Protein AF-A0A7Y2GN00-F1 (afdb_monomer)

Solvent-accessible surface area (backbone atoms only — not comparable to full-atom values): 14206 Å² total; per-residue (Å²): 140,84,87,81,81,81,64,70,74,69,60,59,62,63,60,61,68,65,72,65,77,82,72,83,81,91,72,97,68,98,68,84,84,73,94,80,73,82,74,76,77,74,76,80,72,76,82,35,42,46,76,46,76,40,74,30,50,48,93,49,93,81,66,28,49,48,10,22,20,34,25,28,41,43,62,68,57,71,69,37,89,87,62,83,86,55,32,90,86,54,30,31,73,48,76,29,55,18,47,45,50,72,46,69,38,92,66,28,46,32,41,40,35,34,13,26,33,68,99,58,14,18,27,36,40,37,25,41,51,72,47,47,44,43,64,48,79,45,83,46,78,37,77,47,26,96,69,32,38,33,66,42,42,68,46,71,48,98,64,83,58,41,39,31,41,34,29,31,45,50,74,47,79,43,63,46,40,86,89,35,92,92,47,78,89,73,48,39,80,52,35,52,52,25,36,38,28,40,38,35,31,30,56,76,73,36,43,79,73,47,76,49,77,44,77,63,82,74,55,74,68,44,21,58,74,66,50,66,66,78,67,69,78,82,85,79,84,72,90,129

Sequence (240 aa):
MKNTFLNFNTLAATILAIGLMTACSSDDTALTPDPDTESDPEPEQESRWLTVAAAKMGEEPGDGNGGTLIYAVNTVDAKDPTIVIEPFDHGFIAPSNRTARLQSSEDGNTIFNISYAGDTGGNYTKYNVEGGQNFTPTGSEVSIAPYVGSAPRWIKLFDGDQTGAAVYVSNEHEIDDNGTPDDATDDTYIRTDANIGVVTLDLVNSSIKEFQEHSIALSAEEEADGYYISRIDMPVLNAA

Radius of gyration: 29.39 Å; Cα contacts (8 Å, |Δi|>4): 479; chains: 1; bounding box: 72×43×108 Å

Foldseek 3Di:
DDDDDDDPVVVVVVVVVVVPPPPDDPDDDDDDDDPPDPDDDDPPPPWAKDKDKDQDDDPDPPPQQVAIFIFIDTPVLVPDPVRDADRVVFGAGDDARGYWDWDAAPRNQKIWTAHADDPRAQKIWMFGDDGTRDTHTDADIDHPCVFAHSHWAKDQAPPRRFKIKTKHKDKDWDWDPVPPPPDCPPIATQFIWIKMKMWMAGRPNGDTPDIDIDTDDDPSVCRNVHDDPRDDHDDHDDDD

Mean predicted aligned error: 12.18 Å

Structure (mmCIF, N/CA/C/O backbone):
data_AF-A0A7Y2GN00-F1
#
_entry.id   AF-A0A7Y2GN00-F1
#
loop_
_atom_site.group_PDB
_atom_site.id
_atom_site.type_symbol
_atom_site.label_atom_id
_atom_site.label_alt_id
_atom_site.label_comp_id
_atom_site.label_asym_id
_atom_site.label_entity_id
_atom_site.label_seq_id
_atom_site.pdbx_PDB_ins_code
_atom_site.Cartn_x
_atom_site.Cartn_y
_atom_site.Cartn_z
_atom_site.occupancy
_atom_site.B_iso_or_equiv
_atom_site.auth_seq_id
_atom_site.auth_comp_id
_atom_site.auth_asym_id
_atom_site.auth_atom_id
_atom_site.pdbx_PDB_model_num
ATOM 1 N N . MET A 1 1 ? 50.708 -8.489 69.039 1.00 40.81 1 MET A N 1
ATOM 2 C CA . MET A 1 1 ? 49.584 -8.067 68.176 1.00 40.81 1 MET A CA 1
ATOM 3 C C . MET A 1 1 ? 49.793 -8.718 66.817 1.00 40.81 1 MET A C 1
ATOM 5 O O . MET A 1 1 ? 50.817 -8.455 66.202 1.00 40.81 1 MET A O 1
ATOM 9 N N . LYS A 1 2 ? 48.933 -9.663 66.417 1.00 39.28 2 LYS A N 1
ATOM 10 C CA . LYS A 1 2 ? 48.988 -10.317 65.098 1.00 39.28 2 LYS A CA 1
ATOM 11 C C . LYS A 1 2 ? 47.820 -9.781 64.275 1.00 39.28 2 LYS A C 1
ATOM 13 O O . LYS A 1 2 ? 46.677 -9.965 64.676 1.00 39.28 2 LYS A O 1
ATOM 18 N N . ASN A 1 3 ? 48.129 -9.108 63.173 1.00 50.00 3 ASN A N 1
ATOM 19 C CA . ASN A 1 3 ? 47.139 -8.582 62.241 1.00 50.00 3 ASN A CA 1
ATOM 20 C C . ASN A 1 3 ? 46.721 -9.707 61.290 1.00 50.00 3 ASN A C 1
ATOM 22 O O . ASN A 1 3 ? 47.549 -10.223 60.540 1.00 50.00 3 ASN A O 1
ATOM 26 N N . THR A 1 4 ? 45.454 -10.103 61.337 1.00 52.12 4 THR A N 1
ATOM 27 C CA . THR A 1 4 ? 44.832 -11.000 60.360 1.00 52.12 4 THR A CA 1
ATOM 28 C C . THR A 1 4 ? 44.342 -10.177 59.173 1.00 52.12 4 THR A C 1
ATOM 30 O O . THR A 1 4 ? 43.451 -9.344 59.308 1.00 52.12 4 THR A O 1
ATOM 33 N N . PHE A 1 5 ? 44.937 -10.404 58.004 1.00 55.12 5 PHE A N 1
ATOM 34 C CA . PHE A 1 5 ? 44.445 -9.884 56.731 1.00 55.12 5 PHE A CA 1
ATOM 35 C C . PHE A 1 5 ? 43.228 -10.710 56.291 1.00 55.12 5 PHE A C 1
ATOM 37 O O . PHE A 1 5 ? 43.345 -11.921 56.102 1.00 55.12 5 PHE A O 1
ATOM 44 N N . LEU A 1 6 ? 42.063 -10.071 56.143 1.00 59.84 6 LEU A N 1
ATOM 45 C CA . LEU A 1 6 ? 40.904 -10.685 55.491 1.00 59.84 6 LEU A CA 1
ATOM 46 C C . LEU A 1 6 ? 41.153 -10.745 53.978 1.00 59.84 6 LEU A C 1
ATOM 48 O O . LEU A 1 6 ? 41.443 -9.732 53.344 1.00 59.84 6 LEU A O 1
ATOM 52 N N . ASN A 1 7 ? 41.035 -11.942 53.407 1.00 55.25 7 ASN A N 1
ATOM 53 C CA . ASN A 1 7 ? 41.194 -12.188 51.979 1.00 55.25 7 ASN A CA 1
ATOM 54 C C . ASN A 1 7 ? 39.897 -11.792 51.245 1.00 55.25 7 ASN A C 1
ATOM 56 O O . ASN A 1 7 ? 38.850 -12.414 51.436 1.00 55.25 7 ASN A O 1
ATOM 60 N N . PHE A 1 8 ? 39.946 -10.743 50.421 1.00 56.31 8 PHE A N 1
ATOM 61 C CA . PHE A 1 8 ? 38.776 -10.207 49.707 1.00 56.31 8 PHE A CA 1
ATOM 62 C C . PHE A 1 8 ? 38.145 -11.210 48.720 1.00 56.31 8 PHE A C 1
ATOM 64 O O . PHE A 1 8 ? 36.946 -11.137 48.456 1.00 56.31 8 PHE A O 1
ATOM 71 N N . ASN A 1 9 ? 38.901 -12.211 48.256 1.00 52.00 9 ASN A N 1
ATOM 72 C CA . ASN A 1 9 ? 38.396 -13.233 47.331 1.00 52.00 9 ASN A CA 1
ATOM 73 C C . ASN A 1 9 ? 37.374 -14.186 47.974 1.00 52.00 9 ASN A C 1
ATOM 75 O O . ASN A 1 9 ? 36.534 -14.748 47.278 1.00 52.00 9 ASN A O 1
ATOM 79 N N . THR A 1 10 ? 37.399 -14.341 49.301 1.00 53.50 10 THR A N 1
ATOM 80 C CA . THR A 1 10 ? 36.423 -15.169 50.032 1.00 53.50 10 THR A CA 1
ATOM 81 C C . THR A 1 10 ? 35.101 -14.456 50.320 1.00 53.50 10 THR A C 1
ATOM 83 O O . THR A 1 10 ? 34.123 -15.128 50.618 1.00 53.50 10 THR A O 1
ATOM 86 N N . LEU A 1 11 ? 35.037 -13.123 50.202 1.00 53.78 11 LEU A N 1
ATOM 87 C CA . LEU A 1 11 ? 33.796 -12.366 50.419 1.00 53.78 11 LEU A CA 1
ATOM 88 C C . LEU A 1 11 ? 32.943 -12.274 49.140 1.00 53.78 11 LEU A C 1
ATOM 90 O O . LEU A 1 11 ? 31.718 -12.264 49.214 1.00 53.78 11 LEU A O 1
ATOM 94 N N . ALA A 1 12 ? 33.583 -12.273 47.965 1.00 55.91 12 ALA A N 1
ATOM 95 C CA . ALA A 1 12 ? 32.897 -12.222 46.672 1.00 55.91 12 ALA A CA 1
ATOM 96 C C . ALA A 1 12 ? 32.155 -13.530 46.325 1.00 55.91 12 ALA A C 1
ATOM 98 O O . ALA A 1 12 ? 31.097 -13.495 45.699 1.00 55.91 12 ALA A O 1
ATOM 99 N N . ALA A 1 13 ? 32.666 -14.682 46.775 1.00 54.28 13 ALA A N 1
ATOM 100 C CA . ALA A 1 13 ? 32.064 -15.987 46.492 1.00 54.28 13 ALA A CA 1
ATOM 101 C C . ALA A 1 13 ? 30.723 -16.217 47.221 1.00 54.28 13 ALA A C 1
ATOM 103 O O . ALA A 1 13 ? 29.874 -16.955 46.729 1.00 54.28 13 ALA A O 1
ATOM 104 N N . THR A 1 14 ? 30.499 -15.562 48.364 1.00 52.53 14 THR A N 1
ATOM 105 C CA . THR A 1 14 ? 29.288 -15.760 49.179 1.00 52.53 14 THR A CA 1
ATOM 106 C C . THR A 1 14 ? 28.087 -14.960 48.664 1.00 52.53 14 THR A C 1
ATOM 108 O O . THR A 1 14 ? 26.949 -15.359 48.883 1.00 52.53 14 THR A O 1
ATOM 111 N N . ILE A 1 15 ? 28.320 -13.859 47.941 1.00 54.50 15 ILE A N 1
ATOM 112 C CA . ILE A 1 15 ? 27.250 -13.012 47.384 1.00 54.50 15 ILE A CA 1
ATOM 113 C C . ILE A 1 15 ? 26.699 -13.609 46.077 1.00 54.50 15 ILE A C 1
ATOM 115 O O . ILE A 1 15 ? 25.503 -13.516 45.813 1.00 54.50 15 ILE A O 1
ATOM 119 N N . LEU A 1 16 ? 27.533 -14.306 45.297 1.00 51.62 16 LEU A N 1
ATOM 120 C CA . LEU A 1 16 ? 27.116 -14.922 44.032 1.00 51.62 16 LEU A CA 1
ATOM 121 C C . LEU A 1 16 ? 26.216 -16.159 44.224 1.00 51.62 16 LEU A C 1
ATOM 123 O O . LEU A 1 16 ? 25.406 -16.471 43.358 1.00 51.62 16 LEU A O 1
ATOM 127 N N . ALA A 1 17 ? 26.311 -16.838 45.372 1.00 52.16 17 ALA A N 1
ATOM 128 C CA . ALA A 1 17 ? 25.516 -18.033 45.668 1.00 52.16 17 ALA A CA 1
ATOM 129 C C . ALA A 1 17 ? 24.060 -17.730 46.082 1.00 52.16 17 ALA A C 1
ATOM 131 O O . ALA A 1 17 ? 23.215 -18.617 46.014 1.00 52.16 17 ALA A O 1
ATOM 132 N N . ILE A 1 18 ? 23.748 -16.491 46.484 1.00 53.19 18 ILE A N 1
ATOM 133 C CA . ILE A 1 18 ? 22.386 -16.091 46.887 1.00 53.19 18 ILE A CA 1
ATOM 134 C C . ILE A 1 18 ? 21.570 -15.589 45.678 1.00 53.19 18 ILE A C 1
ATOM 136 O O . ILE A 1 18 ? 20.348 -15.681 45.681 1.00 53.19 18 ILE A O 1
ATOM 140 N N . GLY A 1 19 ? 22.228 -15.132 44.604 1.00 51.62 19 GLY A N 1
ATOM 141 C CA . GLY A 1 19 ? 21.561 -14.601 43.405 1.00 51.62 19 GLY A CA 1
ATOM 142 C C . GLY A 1 19 ? 21.055 -15.642 42.398 1.00 51.62 19 GLY A C 1
ATOM 143 O O . GLY A 1 19 ? 20.383 -15.270 41.444 1.00 51.62 19 GLY A O 1
ATOM 144 N N . LEU A 1 20 ? 21.366 -16.930 42.581 1.00 48.91 20 LEU A N 1
ATOM 145 C CA . LEU A 1 20 ? 21.041 -18.000 41.620 1.00 48.91 20 LEU A CA 1
ATOM 146 C C . LEU A 1 20 ? 19.844 -18.879 42.028 1.00 48.91 20 LEU A C 1
ATOM 148 O O . LEU A 1 20 ? 19.561 -19.857 41.348 1.00 48.91 20 LEU A O 1
ATOM 152 N N . MET A 1 21 ? 19.125 -18.542 43.105 1.00 48.66 21 MET A N 1
ATOM 153 C CA . MET A 1 21 ? 17.995 -19.345 43.613 1.00 48.66 21 MET A CA 1
ATOM 154 C C . MET A 1 21 ? 16.609 -18.742 43.306 1.00 48.66 21 MET A C 1
ATOM 156 O O . MET A 1 21 ? 15.611 -19.255 43.797 1.00 48.66 21 MET A O 1
ATOM 160 N N . THR A 1 22 ? 16.512 -17.683 42.492 1.00 50.62 22 THR A N 1
ATOM 161 C CA . THR A 1 22 ? 15.217 -17.132 42.026 1.00 50.62 22 THR A CA 1
ATOM 162 C C . THR A 1 22 ? 14.883 -17.479 40.572 1.00 50.62 22 THR A C 1
ATOM 164 O O . THR A 1 22 ? 13.883 -17.003 40.041 1.00 50.62 22 THR A O 1
ATOM 167 N N . ALA A 1 23 ? 15.672 -18.342 39.926 1.00 47.75 23 ALA A N 1
ATOM 168 C CA . ALA A 1 23 ? 15.370 -18.865 38.600 1.00 47.75 23 ALA A CA 1
ATOM 169 C C . ALA A 1 23 ? 14.941 -20.336 38.706 1.00 47.75 23 ALA A C 1
ATOM 171 O O . ALA A 1 23 ? 15.771 -21.221 38.896 1.00 47.75 23 ALA A O 1
ATOM 172 N N . CYS A 1 24 ? 13.636 -20.555 38.543 1.00 46.25 24 CYS A N 1
ATOM 173 C CA . CYS A 1 24 ? 12.954 -21.841 38.374 1.00 46.25 24 CYS A CA 1
ATOM 174 C C . CYS A 1 24 ? 12.798 -22.729 39.623 1.00 46.25 24 CYS A C 1
ATOM 176 O O . CYS A 1 24 ? 13.639 -23.572 39.920 1.00 46.25 24 CYS A O 1
ATOM 178 N N . SER A 1 25 ? 11.605 -22.691 40.224 1.00 35.16 25 SER A N 1
ATOM 179 C CA . SER A 1 25 ? 10.951 -23.933 40.650 1.00 35.16 25 SER A CA 1
ATOM 180 C C . SER A 1 25 ? 9.511 -23.952 40.143 1.00 35.16 25 SER A C 1
ATOM 182 O O . SER A 1 25 ? 8.627 -23.307 40.702 1.00 35.16 25 SER A O 1
ATOM 184 N N . SER A 1 26 ? 9.285 -24.689 39.060 1.00 47.09 26 SER A N 1
ATOM 185 C CA . SER A 1 26 ? 7.991 -25.315 38.818 1.00 47.09 26 SER A CA 1
ATOM 186 C C . SER A 1 26 ? 7.879 -26.454 39.825 1.00 47.09 26 SER A C 1
ATOM 188 O O . SER A 1 26 ? 8.652 -27.403 39.727 1.00 47.09 26 SER A O 1
ATOM 190 N N . ASP A 1 27 ? 6.979 -26.349 40.799 1.00 33.41 27 ASP A N 1
ATOM 191 C CA . ASP A 1 27 ? 6.570 -27.511 41.585 1.00 33.41 27 ASP A CA 1
ATOM 192 C C . ASP A 1 27 ? 5.095 -27.373 41.979 1.00 33.41 27 ASP A C 1
ATOM 194 O O . ASP A 1 27 ? 4.714 -26.566 42.829 1.00 33.41 27 ASP A O 1
ATOM 198 N N . ASP A 1 28 ? 4.262 -28.161 41.300 1.00 47.94 28 ASP A N 1
ATOM 199 C CA . ASP A 1 28 ? 2.876 -28.430 41.659 1.00 47.94 28 ASP A CA 1
ATOM 200 C C . ASP A 1 28 ? 2.849 -29.121 43.026 1.00 47.94 28 ASP A C 1
ATOM 202 O O . ASP A 1 28 ? 3.045 -30.331 43.132 1.00 47.94 28 ASP A O 1
ATOM 206 N N . THR A 1 29 ? 2.558 -28.379 44.093 1.00 32.72 29 THR A N 1
ATOM 207 C CA . THR A 1 29 ? 2.107 -28.981 45.352 1.00 32.72 29 THR A CA 1
ATOM 208 C C . THR A 1 29 ? 1.004 -28.144 45.980 1.00 32.72 29 THR A C 1
ATOM 210 O O . THR A 1 29 ? 1.190 -26.996 46.371 1.00 32.72 29 THR A O 1
ATOM 213 N N . ALA A 1 30 ? -0.179 -28.755 46.064 1.00 44.69 30 ALA A N 1
ATOM 214 C CA . ALA A 1 30 ? -1.349 -28.211 46.729 1.00 44.69 30 ALA A CA 1
ATOM 215 C C . ALA A 1 30 ? -1.035 -27.903 48.200 1.00 44.69 30 ALA A C 1
ATOM 217 O O . ALA A 1 30 ? -0.915 -28.811 49.025 1.00 44.69 30 ALA A O 1
ATOM 218 N N . LEU A 1 31 ? -0.943 -26.617 48.527 1.00 33.75 31 LEU A N 1
ATOM 219 C CA . LEU A 1 31 ? -0.949 -26.119 49.892 1.00 33.75 31 LEU A CA 1
ATOM 220 C C . LEU A 1 31 ? -2.091 -25.111 50.021 1.00 33.75 31 LEU A C 1
ATOM 222 O O . LEU A 1 31 ? -2.259 -24.201 49.216 1.00 33.75 31 LEU A O 1
ATOM 226 N N . THR A 1 32 ? -2.926 -25.378 51.016 1.00 38.44 32 THR A N 1
ATOM 227 C CA . THR A 1 32 ? -4.083 -24.600 51.468 1.00 38.44 32 THR A CA 1
ATOM 228 C C . THR A 1 32 ? -3.809 -23.091 51.509 1.00 38.44 32 THR A C 1
ATOM 230 O O . THR A 1 32 ? -2.747 -22.712 52.003 1.00 38.44 32 THR A O 1
ATOM 233 N N . PRO A 1 33 ? -4.751 -22.234 51.067 1.00 37.59 33 PRO A N 1
ATOM 234 C CA . PRO A 1 33 ? -4.525 -20.795 51.010 1.00 37.59 33 PRO A CA 1
ATOM 235 C C . PRO A 1 33 ? -4.534 -20.179 52.417 1.00 37.59 33 PRO A C 1
ATOM 237 O O . PRO A 1 33 ? -5.491 -20.352 53.174 1.00 37.59 33 PRO A O 1
ATOM 240 N N . ASP A 1 34 ? -3.457 -19.467 52.744 1.00 35.59 34 ASP A N 1
ATOM 241 C CA . ASP A 1 34 ? -3.376 -18.494 53.841 1.00 35.59 34 ASP A CA 1
ATOM 242 C C . ASP A 1 34 ? -4.115 -17.210 53.385 1.00 35.59 34 ASP A C 1
ATOM 244 O O . ASP A 1 34 ? -3.922 -16.810 52.231 1.00 35.59 34 ASP A O 1
ATOM 248 N N . PRO A 1 35 ? -4.998 -16.571 54.182 1.00 44.03 35 PRO A N 1
ATOM 249 C CA . PRO A 1 35 ? -5.964 -15.608 53.654 1.00 44.03 35 PRO A CA 1
ATOM 250 C C . PRO A 1 35 ? -5.418 -14.199 53.370 1.00 44.03 35 PRO A C 1
ATOM 252 O O . PRO A 1 35 ? -6.186 -13.372 52.894 1.00 44.03 35 PRO A O 1
ATOM 255 N N . ASP A 1 36 ? -4.133 -13.916 53.600 1.00 43.56 36 ASP A N 1
ATOM 256 C CA . ASP A 1 36 ? -3.622 -12.533 53.618 1.00 43.56 36 ASP A CA 1
ATOM 257 C C . ASP A 1 36 ? -2.500 -12.246 52.600 1.00 43.56 36 ASP A C 1
ATOM 259 O O . ASP A 1 36 ? -1.649 -11.384 52.826 1.00 43.56 36 ASP A O 1
ATOM 263 N N . THR A 1 37 ? -2.488 -12.925 51.448 1.00 38.22 37 THR A N 1
ATOM 264 C CA . THR A 1 37 ? -1.620 -12.505 50.330 1.00 38.22 37 THR A CA 1
ATOM 265 C C . THR A 1 37 ? -2.447 -11.692 49.340 1.00 38.22 37 THR A C 1
ATOM 267 O O . THR A 1 37 ? -3.057 -12.250 48.430 1.00 38.22 37 THR A O 1
ATOM 270 N N . GLU A 1 38 ? -2.500 -10.371 49.531 1.00 44.41 38 GLU A N 1
ATOM 271 C CA . GLU A 1 38 ? -2.930 -9.469 48.462 1.00 44.41 38 GLU A CA 1
ATOM 272 C C . GLU A 1 38 ? -1.959 -9.643 47.290 1.00 44.41 38 GLU A C 1
ATOM 274 O O . GLU A 1 38 ? -0.795 -9.246 47.347 1.00 44.41 38 GLU A O 1
ATOM 279 N N . SER A 1 39 ? -2.428 -10.322 46.246 1.00 41.88 39 SER A N 1
ATOM 280 C CA . SER A 1 39 ? -1.775 -10.340 44.948 1.00 41.88 39 SER A CA 1
ATOM 281 C C . SER A 1 39 ? -1.783 -8.916 44.405 1.00 41.88 39 SER A C 1
ATOM 283 O O . SER A 1 39 ? -2.853 -8.372 44.126 1.00 41.88 39 SER A O 1
ATOM 285 N N . ASP A 1 40 ? -0.595 -8.332 44.280 1.00 42.09 40 ASP A N 1
ATOM 286 C CA . ASP A 1 40 ? -0.343 -7.110 43.51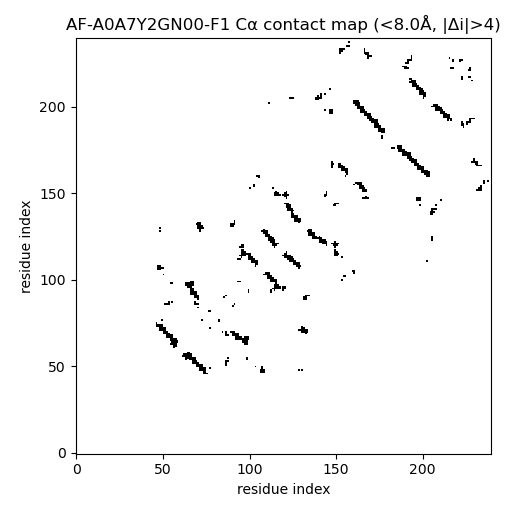6 1.00 42.09 40 ASP A CA 1
ATOM 287 C C . ASP A 1 40 ? -1.054 -7.245 42.153 1.00 42.09 40 ASP A C 1
ATOM 289 O O . ASP A 1 40 ? -0.853 -8.271 41.487 1.00 42.09 40 ASP A O 1
ATOM 293 N N . PRO A 1 41 ? -1.955 -6.323 41.756 1.00 45.16 41 PRO A N 1
ATOM 294 C CA . PRO A 1 41 ? -2.673 -6.462 40.502 1.00 45.16 41 PRO A CA 1
ATOM 295 C C . PRO A 1 41 ? -1.663 -6.491 39.355 1.00 45.16 41 PRO A C 1
ATOM 297 O O . PRO A 1 41 ? -0.838 -5.591 39.200 1.00 45.16 41 PRO A O 1
ATOM 300 N N . GLU A 1 42 ? -1.734 -7.559 38.562 1.00 47.66 42 GLU A N 1
ATOM 301 C CA . GLU A 1 42 ? -1.042 -7.666 37.284 1.00 47.66 42 GLU A CA 1
ATOM 302 C C . GLU A 1 42 ? -1.316 -6.373 36.495 1.00 47.66 42 GLU A C 1
ATOM 304 O O . GLU A 1 42 ? -2.475 -5.944 36.453 1.00 47.66 42 GLU A O 1
ATOM 309 N N . PRO A 1 43 ? -0.288 -5.692 35.950 1.00 43.47 43 PRO A N 1
ATOM 310 C CA . PRO A 1 43 ? -0.488 -4.408 35.294 1.00 43.47 43 PRO A CA 1
ATOM 311 C C . PRO A 1 43 ? -1.558 -4.576 34.219 1.00 43.47 43 PRO A C 1
ATOM 313 O O . PRO A 1 43 ? -1.414 -5.436 33.347 1.00 43.47 43 PRO A O 1
ATOM 316 N N . GLU A 1 44 ? -2.637 -3.789 34.309 1.00 51.09 44 GLU A N 1
ATOM 317 C CA . GLU A 1 44 ? -3.703 -3.772 33.311 1.00 51.09 44 GLU A CA 1
ATOM 318 C C . GLU A 1 44 ? -3.054 -3.560 31.944 1.00 51.09 44 GLU A C 1
ATOM 320 O O . GLU A 1 44 ? -2.554 -2.483 31.620 1.00 51.09 44 GLU A O 1
ATOM 325 N N . GLN A 1 45 ? -2.987 -4.630 31.159 1.00 54.44 45 GLN A N 1
ATOM 326 C CA . GLN A 1 45 ? -2.514 -4.557 29.793 1.00 54.44 45 GLN A CA 1
ATOM 327 C C . GLN A 1 45 ? -3.541 -3.695 29.059 1.00 54.44 45 GLN A C 1
ATOM 329 O O . GLN A 1 45 ? -4.681 -4.138 28.894 1.00 54.44 45 GLN A O 1
ATOM 334 N N . GLU A 1 46 ? -3.174 -2.455 28.703 1.00 59.03 46 GLU A N 1
ATOM 335 C CA . GLU A 1 46 ? -4.092 -1.539 28.020 1.00 59.03 46 GLU A CA 1
ATOM 336 C C . GLU A 1 46 ? -4.784 -2.278 26.871 1.00 59.03 46 GLU A C 1
ATOM 338 O O . GLU A 1 46 ? -4.148 -2.996 26.088 1.00 59.03 46 GLU A O 1
ATOM 343 N N . SER A 1 47 ? -6.114 -2.181 26.817 1.00 73.81 47 SER A N 1
ATOM 344 C CA . SER A 1 47 ? -6.892 -2.960 25.864 1.00 73.81 47 SER A CA 1
ATOM 345 C C . SER A 1 47 ? -6.556 -2.506 24.443 1.00 73.81 47 SER A C 1
ATOM 347 O O . SER A 1 47 ? -7.005 -1.448 24.009 1.00 73.81 47 SER A O 1
ATOM 349 N N . ARG A 1 48 ? -5.779 -3.304 23.706 1.00 89.56 48 ARG A N 1
ATOM 350 C CA . ARG A 1 48 ? -5.534 -3.056 22.280 1.00 89.56 48 ARG A CA 1
ATOM 351 C C . ARG A 1 48 ? -6.738 -3.461 21.442 1.00 89.56 48 ARG A C 1
ATOM 353 O O . ARG A 1 48 ? -7.418 -4.448 21.749 1.00 89.56 48 ARG A O 1
ATOM 360 N N . TRP A 1 49 ? -6.923 -2.779 20.320 1.00 96.12 49 TRP A N 1
ATOM 361 C CA . TRP A 1 49 ? -7.809 -3.264 19.271 1.00 96.12 49 TRP A CA 1
ATOM 362 C C . TRP A 1 49 ? -7.117 -4.321 18.405 1.00 96.12 49 TRP A C 1
ATOM 364 O O . TRP A 1 49 ? -5.927 -4.257 18.084 1.00 96.12 49 TRP A O 1
ATOM 374 N N . LEU A 1 50 ? -7.898 -5.318 18.009 1.00 96.31 50 LEU A N 1
ATOM 375 C CA . LEU A 1 50 ? -7.567 -6.306 16.997 1.00 96.31 50 LEU A CA 1
ATOM 376 C C . LEU A 1 50 ? -8.459 -6.020 15.794 1.00 96.31 50 LEU A C 1
ATOM 378 O O . LEU A 1 50 ? -9.676 -6.175 15.868 1.00 96.31 50 LEU A O 1
ATOM 382 N N . THR A 1 51 ? -7.859 -5.579 14.691 1.00 97.56 51 THR A N 1
ATOM 383 C CA . THR A 1 51 ? -8.607 -5.305 13.460 1.00 97.56 51 THR A CA 1
ATOM 384 C C . THR A 1 51 ? -8.606 -6.536 12.564 1.00 97.56 51 THR A C 1
ATOM 386 O O . THR A 1 51 ? -7.552 -7.033 12.167 1.00 97.56 51 THR A O 1
ATOM 389 N N . VAL A 1 52 ? -9.798 -7.011 12.219 1.00 97.19 52 VAL A N 1
ATOM 390 C CA . VAL A 1 52 ? -10.035 -8.095 11.268 1.00 97.19 52 VAL A CA 1
ATOM 391 C C . VAL A 1 52 ? -10.402 -7.487 9.923 1.00 97.19 52 VAL A C 1
ATOM 393 O O . VAL A 1 52 ? -11.342 -6.702 9.833 1.00 97.19 52 VAL A O 1
ATOM 396 N N . ALA A 1 53 ? -9.662 -7.858 8.878 1.00 96.31 53 ALA A N 1
ATOM 397 C CA . ALA A 1 53 ? -9.912 -7.425 7.509 1.00 96.31 53 ALA A CA 1
ATOM 398 C C . ALA A 1 53 ? -10.542 -8.558 6.688 1.00 96.31 53 ALA A C 1
ATOM 400 O O . ALA A 1 53 ? -10.004 -9.662 6.612 1.00 96.31 53 ALA A O 1
ATOM 401 N N . ALA A 1 54 ? -11.663 -8.265 6.040 1.00 94.44 54 ALA A N 1
ATOM 402 C CA . ALA A 1 54 ? -12.407 -9.165 5.178 1.00 94.44 54 ALA A CA 1
ATOM 403 C C . ALA A 1 54 ? -12.349 -8.665 3.729 1.00 94.44 54 ALA A C 1
ATOM 405 O O . ALA A 1 54 ? -12.873 -7.600 3.396 1.00 94.44 54 ALA A O 1
ATOM 406 N N . ALA A 1 55 ? -11.692 -9.430 2.856 1.00 92.75 55 ALA A N 1
ATOM 407 C CA . ALA A 1 55 ? -11.625 -9.132 1.430 1.00 92.75 55 ALA A CA 1
ATOM 408 C C . ALA A 1 55 ? -12.923 -9.581 0.749 1.00 92.75 55 ALA A C 1
ATOM 410 O O . ALA A 1 55 ? -13.253 -10.769 0.739 1.00 92.75 55 ALA A O 1
ATOM 411 N N . LYS A 1 56 ? -13.667 -8.631 0.185 1.00 91.31 56 LYS A N 1
ATOM 412 C CA . LYS A 1 56 ? -14.935 -8.900 -0.489 1.00 91.31 56 LYS A CA 1
ATOM 413 C C . LYS A 1 56 ? -14.685 -9.203 -1.966 1.00 91.31 56 LYS A C 1
ATOM 415 O O . LYS A 1 56 ? -13.955 -8.484 -2.648 1.00 91.31 56 LYS A O 1
ATOM 420 N N . MET A 1 57 ? -15.298 -10.276 -2.458 1.00 90.62 57 MET A N 1
ATOM 421 C CA . MET A 1 57 ? -15.332 -10.572 -3.892 1.00 90.62 57 MET A CA 1
ATOM 422 C C . MET A 1 57 ? -16.228 -9.572 -4.631 1.00 90.62 57 MET A C 1
ATOM 424 O O . MET A 1 57 ? -17.214 -9.080 -4.077 1.00 90.62 57 MET A O 1
ATOM 428 N N . GLY A 1 58 ? -15.858 -9.260 -5.863 1.00 88.62 58 GLY A N 1
ATOM 429 C CA . GLY A 1 58 ? -16.664 -8.538 -6.830 1.00 88.62 58 GLY A CA 1
ATOM 430 C C . GLY A 1 58 ? -17.598 -9.501 -7.553 1.00 88.62 58 GLY A C 1
ATOM 431 O O . GLY A 1 58 ? -18.469 -10.111 -6.933 1.00 88.62 58 GLY A O 1
ATOM 432 N N . GLU A 1 59 ? -17.423 -9.620 -8.865 1.00 91.25 59 GLU A N 1
ATOM 433 C CA . GLU A 1 59 ? -18.275 -10.461 -9.715 1.00 91.25 59 GLU A CA 1
ATOM 434 C C . GLU A 1 59 ? -17.828 -11.923 -9.682 1.00 91.25 59 GLU A C 1
ATOM 436 O O . GLU A 1 59 ? -18.661 -12.826 -9.591 1.00 91.25 59 GLU A O 1
ATOM 441 N N . GLU A 1 60 ? -16.514 -12.154 -9.685 1.00 92.12 60 GLU A N 1
ATOM 442 C CA . GLU A 1 60 ? -15.936 -13.492 -9.748 1.00 92.12 60 GLU A CA 1
ATOM 443 C C . GLU A 1 60 ? -15.369 -13.919 -8.385 1.00 92.12 60 GLU A C 1
ATOM 445 O O . GLU A 1 60 ? -14.725 -13.119 -7.690 1.00 92.12 60 GLU A O 1
ATOM 450 N N . PRO A 1 61 ? -15.550 -15.190 -7.978 1.00 89.62 61 PRO A N 1
ATOM 451 C CA . PRO A 1 61 ? -14.955 -15.703 -6.752 1.00 89.62 61 PRO A CA 1
ATOM 452 C C . PRO A 1 61 ? -13.437 -15.464 -6.699 1.00 89.62 61 PRO A C 1
ATOM 454 O O . PRO A 1 61 ? -12.685 -15.942 -7.545 1.00 89.62 61 PRO A O 1
ATOM 457 N N . GLY A 1 62 ? -12.982 -14.746 -5.668 1.00 84.75 62 GLY A N 1
ATOM 458 C CA . GLY A 1 62 ? -11.558 -14.493 -5.413 1.00 84.75 62 GLY A CA 1
ATOM 459 C C . GLY A 1 62 ? -10.937 -13.309 -6.166 1.00 84.75 62 GLY A C 1
ATOM 460 O O . GLY A 1 62 ? -9.736 -13.085 -6.024 1.00 84.75 62 GLY A O 1
ATOM 461 N N . ASP A 1 63 ? -11.707 -12.524 -6.924 1.00 86.56 63 ASP A N 1
ATOM 462 C CA . ASP A 1 63 ? -11.170 -11.389 -7.695 1.00 86.56 63 ASP A CA 1
ATOM 463 C C . ASP A 1 63 ? -10.645 -10.219 -6.823 1.00 86.56 63 ASP A C 1
ATOM 465 O O . ASP A 1 63 ? -9.812 -9.418 -7.267 1.00 86.56 63 ASP A O 1
ATOM 469 N N . GLY A 1 64 ? -11.111 -10.130 -5.572 1.00 81.69 64 GLY A N 1
ATOM 470 C CA . GLY A 1 64 ? -10.802 -9.056 -4.628 1.00 81.69 64 GLY A CA 1
ATOM 471 C C . GLY A 1 64 ? -11.283 -7.669 -5.070 1.00 81.69 64 GLY A C 1
ATOM 472 O O . GLY A 1 64 ? -10.796 -6.666 -4.551 1.00 81.69 64 GLY A O 1
ATOM 473 N N . ASN A 1 65 ? -12.196 -7.579 -6.040 1.00 88.75 65 ASN A N 1
ATOM 474 C CA . ASN A 1 65 ? -12.688 -6.313 -6.596 1.00 88.75 65 ASN A CA 1
ATOM 475 C C . ASN A 1 65 ? -13.868 -5.727 -5.805 1.00 88.75 65 ASN A C 1
ATOM 477 O O . ASN A 1 65 ? -14.309 -4.619 -6.087 1.00 88.75 65 ASN A O 1
ATOM 481 N N . GLY A 1 66 ? -14.377 -6.444 -4.800 1.00 88.62 66 GLY A N 1
ATOM 482 C CA . GLY A 1 66 ? -15.446 -5.970 -3.918 1.00 88.62 66 GLY A CA 1
ATOM 483 C C . GLY A 1 66 ? -14.969 -5.050 -2.788 1.00 88.62 66 GLY A C 1
ATOM 484 O O . GLY A 1 66 ? -15.791 -4.617 -1.980 1.00 88.62 66 GLY A O 1
ATOM 485 N N . GLY A 1 67 ? -13.663 -4.768 -2.716 1.00 91.00 67 GLY A N 1
ATOM 486 C CA . GLY A 1 67 ? -13.039 -3.950 -1.675 1.00 91.00 67 GLY A CA 1
ATOM 487 C C . GLY A 1 67 ? -12.667 -4.737 -0.415 1.00 91.00 67 GLY A C 1
ATOM 488 O O . GLY A 1 67 ? -12.642 -5.972 -0.404 1.00 91.00 67 GLY A O 1
ATOM 489 N N . THR A 1 68 ? -12.362 -4.011 0.660 1.00 95.12 68 THR A N 1
ATOM 490 C CA . THR A 1 68 ? -12.039 -4.590 1.971 1.00 95.12 68 THR A CA 1
ATOM 491 C C . THR A 1 68 ? -12.929 -3.985 3.041 1.00 95.12 68 THR A C 1
ATOM 493 O O . THR A 1 68 ? -13.058 -2.764 3.120 1.00 95.12 68 THR A O 1
ATOM 496 N N . LEU A 1 69 ? -13.498 -4.837 3.889 1.00 96.50 69 LEU A N 1
ATOM 497 C CA . LEU A 1 69 ? -14.196 -4.428 5.099 1.00 96.50 69 LEU A CA 1
ATOM 498 C C . LEU A 1 69 ? -13.305 -4.676 6.314 1.00 96.50 69 LEU A C 1
ATOM 500 O O . LEU A 1 69 ? -12.650 -5.712 6.388 1.00 96.50 69 LEU A O 1
ATOM 504 N N . ILE A 1 70 ? -13.270 -3.741 7.258 1.00 98.06 70 ILE A N 1
ATOM 505 C CA . ILE A 1 70 ? -12.519 -3.875 8.508 1.00 98.06 70 ILE A CA 1
ATOM 506 C C . ILE A 1 70 ? -13.437 -3.764 9.723 1.00 98.06 70 ILE A C 1
ATOM 508 O O . ILE A 1 70 ? -14.386 -2.982 9.731 1.00 98.06 70 ILE A O 1
ATOM 512 N N . TYR A 1 71 ? -13.144 -4.563 10.745 1.00 98.31 71 TYR A N 1
ATOM 513 C CA . TYR A 1 71 ? -13.870 -4.597 12.012 1.00 98.31 71 TYR A CA 1
ATOM 514 C C . TYR A 1 71 ? -12.888 -4.719 13.174 1.00 98.31 71 TYR A C 1
ATOM 516 O O . TYR A 1 71 ? -11.996 -5.564 13.132 1.00 98.31 71 TYR A O 1
ATOM 524 N N . ALA A 1 72 ? -13.049 -3.906 14.210 1.00 97.94 72 ALA A N 1
ATOM 525 C CA . ALA A 1 72 ? -12.199 -3.911 15.391 1.00 97.94 72 ALA A CA 1
ATOM 526 C C . ALA A 1 72 ? -12.881 -4.603 16.577 1.00 97.94 72 ALA A C 1
ATOM 528 O O . ALA A 1 72 ? -14.024 -4.311 16.921 1.00 97.94 72 ALA A O 1
ATOM 529 N N . VAL A 1 73 ? -12.156 -5.497 17.239 1.00 96.94 73 VAL A N 1
ATOM 530 C CA . VAL A 1 73 ? -12.588 -6.184 18.461 1.00 96.94 73 VAL A CA 1
ATOM 531 C C . VAL A 1 73 ? -11.529 -5.994 19.543 1.00 96.94 73 VAL A C 1
ATOM 533 O O . VAL A 1 73 ? -10.336 -5.962 19.242 1.00 96.94 73 VAL A O 1
ATOM 536 N N . ASN A 1 74 ? -11.937 -5.791 20.795 1.00 94.75 74 ASN A N 1
ATOM 537 C CA . ASN A 1 74 ? -10.981 -5.675 21.896 1.00 94.75 74 ASN A CA 1
ATOM 538 C C . ASN A 1 74 ? -10.495 -7.073 22.320 1.00 94.75 74 ASN A C 1
ATOM 540 O O . ASN A 1 74 ? -11.104 -8.095 22.002 1.00 94.75 74 ASN A O 1
ATOM 544 N N . THR A 1 75 ? -9.391 -7.130 23.061 1.00 92.44 75 THR A N 1
ATOM 545 C CA . THR A 1 75 ? -8.792 -8.399 23.503 1.00 92.44 75 THR A CA 1
ATOM 546 C C . THR A 1 75 ? -9.714 -9.261 24.377 1.00 92.44 75 THR A C 1
ATOM 548 O O . THR A 1 75 ? -9.560 -10.482 24.374 1.00 92.44 75 THR A O 1
ATOM 551 N N . VAL A 1 76 ? -10.637 -8.661 25.139 1.00 92.94 76 VAL A N 1
ATOM 552 C CA . VAL A 1 76 ? -11.569 -9.402 26.008 1.00 92.94 76 VAL A CA 1
ATOM 553 C C . VAL A 1 76 ? -12.584 -10.145 25.146 1.00 92.94 76 VAL A C 1
ATOM 555 O O . VAL A 1 76 ? -12.655 -11.370 25.207 1.00 92.94 76 VAL A O 1
ATOM 558 N N . ASP A 1 77 ? -13.273 -9.420 24.270 1.00 94.50 77 ASP A N 1
ATOM 559 C CA . ASP A 1 77 ? -14.285 -9.968 23.368 1.00 94.50 77 ASP A CA 1
ATOM 560 C C . ASP A 1 77 ? -13.675 -10.970 22.378 1.00 94.50 77 ASP A C 1
ATOM 562 O O . ASP A 1 77 ? -14.277 -11.994 22.078 1.00 94.50 77 ASP A O 1
ATOM 566 N N . ALA A 1 78 ? -12.442 -10.736 21.915 1.00 93.94 78 ALA A N 1
ATOM 567 C CA . ALA A 1 78 ? -11.751 -11.648 21.001 1.00 93.94 78 ALA A CA 1
ATOM 568 C C . ALA A 1 78 ? -11.404 -13.013 21.622 1.00 93.94 78 ALA A C 1
ATOM 570 O O . ALA A 1 78 ? -11.175 -13.980 20.894 1.00 93.94 78 ALA A O 1
ATOM 571 N N . LYS A 1 79 ? -11.313 -13.095 22.956 1.00 94.00 79 LYS A N 1
ATOM 572 C CA . LYS A 1 79 ? -11.058 -14.347 23.687 1.00 94.00 79 LYS A CA 1
ATOM 573 C C . LYS A 1 79 ? -12.346 -15.083 24.053 1.00 94.00 79 LYS A C 1
ATOM 575 O O . LYS A 1 79 ? -12.269 -16.251 24.434 1.00 94.00 79 LYS A O 1
ATOM 580 N N . ASP A 1 80 ? -13.499 -14.427 23.962 1.00 95.88 80 ASP A N 1
ATOM 581 C CA . ASP A 1 80 ? -14.787 -15.016 24.302 1.00 95.88 80 ASP A CA 1
ATOM 582 C C . ASP A 1 80 ? -15.353 -15.797 23.098 1.00 95.88 80 ASP A C 1
ATOM 584 O O . ASP A 1 80 ? -15.741 -15.195 22.096 1.00 95.88 80 ASP A O 1
ATOM 588 N N . PRO A 1 81 ? -15.453 -17.139 23.169 1.00 96.44 81 PRO A N 1
ATOM 589 C CA . PRO A 1 81 ? -15.961 -17.951 22.064 1.00 96.44 81 PRO A CA 1
ATOM 590 C C . PRO A 1 81 ? -17.463 -17.759 21.797 1.00 96.44 81 PRO A C 1
ATOM 592 O O . PRO A 1 81 ? -17.981 -18.308 20.824 1.00 96.44 81 PRO A O 1
ATOM 595 N N . THR A 1 82 ? -18.184 -17.049 22.668 1.00 97.56 82 THR A N 1
ATOM 596 C CA . THR A 1 82 ? -19.600 -16.714 22.478 1.00 97.56 82 THR A CA 1
ATOM 597 C C . THR A 1 82 ? -19.799 -15.437 21.663 1.00 97.56 82 THR A C 1
ATOM 599 O O . THR A 1 82 ? -20.897 -15.216 21.147 1.00 97.56 82 THR A O 1
ATOM 602 N N . ILE A 1 83 ? -18.748 -14.629 21.493 1.00 96.12 83 ILE A N 1
ATOM 603 C CA . ILE A 1 83 ? -18.765 -13.443 20.643 1.00 96.12 83 ILE A CA 1
ATOM 604 C C . ILE A 1 83 ? -18.502 -13.856 19.194 1.00 96.12 83 ILE A C 1
ATOM 606 O O . ILE A 1 83 ? -17.506 -14.499 18.866 1.00 96.12 83 ILE A O 1
ATOM 610 N N . VAL A 1 84 ? -19.406 -13.447 18.307 1.00 95.00 84 VAL A N 1
ATOM 611 C CA . VAL A 1 84 ? -19.291 -13.634 16.859 1.00 95.00 84 VAL A CA 1
ATOM 612 C C . VAL A 1 84 ? -19.168 -12.260 16.212 1.00 95.00 84 VAL A C 1
ATOM 614 O O . VAL A 1 84 ? -19.945 -11.357 16.517 1.00 95.00 84 VAL A O 1
ATOM 617 N N . ILE A 1 85 ? -18.187 -12.103 15.324 1.00 95.62 85 ILE A N 1
ATOM 618 C CA . ILE A 1 85 ? -18.002 -10.895 14.516 1.00 95.62 85 ILE A CA 1
ATOM 619 C C . ILE A 1 85 ? -18.329 -11.198 13.055 1.00 95.62 85 ILE A C 1
ATOM 621 O O . ILE A 1 85 ? -17.977 -12.259 12.538 1.00 95.62 85 ILE A O 1
ATOM 625 N N . GLU A 1 86 ? -18.957 -10.243 12.374 1.00 96.12 86 GLU A N 1
ATOM 626 C CA . GLU A 1 86 ? -19.395 -10.392 10.981 1.00 96.12 86 GLU A CA 1
ATOM 627 C C . GLU A 1 86 ? -18.913 -9.193 10.143 1.00 96.12 86 GLU A C 1
ATOM 629 O O . GLU A 1 86 ? -19.702 -8.319 9.782 1.00 96.12 86 GLU A O 1
ATOM 634 N N . PRO A 1 87 ? -17.607 -9.100 9.814 1.00 96.00 87 PRO A N 1
ATOM 635 C CA . PRO A 1 87 ? -17.064 -7.933 9.113 1.00 96.00 87 PRO A CA 1
ATOM 636 C C . PRO A 1 87 ? -17.678 -7.693 7.727 1.00 96.00 87 PRO A C 1
ATOM 638 O O . PRO A 1 87 ? -17.630 -6.574 7.233 1.00 96.00 87 PRO A O 1
ATOM 641 N N . PHE A 1 88 ? -18.246 -8.717 7.083 1.00 95.12 88 PHE A N 1
ATOM 642 C CA . PHE A 1 88 ? -18.912 -8.565 5.785 1.00 95.12 88 PHE A CA 1
ATOM 643 C C . PHE A 1 88 ? -20.240 -7.803 5.868 1.00 95.12 88 PHE A C 1
ATOM 645 O O . PHE A 1 88 ? -20.586 -7.107 4.913 1.00 95.12 88 PHE A O 1
ATOM 652 N N . ASP A 1 89 ? -20.938 -7.903 6.999 1.00 95.38 89 ASP A N 1
ATOM 653 C CA . ASP A 1 89 ? -22.245 -7.276 7.218 1.00 95.38 89 ASP A CA 1
ATOM 654 C C . ASP A 1 89 ? -22.136 -6.001 8.063 1.00 95.38 89 ASP A C 1
ATOM 656 O O . ASP A 1 89 ? -22.950 -5.081 7.940 1.00 95.38 89 ASP A O 1
ATOM 660 N N . HIS A 1 90 ? -21.107 -5.929 8.908 1.00 95.88 90 HIS A N 1
ATOM 661 C CA . HIS A 1 90 ? -20.928 -4.889 9.916 1.00 95.88 90 HIS A CA 1
ATOM 662 C C . HIS A 1 90 ? -19.529 -4.275 9.895 1.00 95.88 90 HIS A C 1
ATOM 664 O O . HIS A 1 90 ? -19.079 -3.781 10.914 1.00 95.88 90 HIS A O 1
ATOM 670 N N . GLY A 1 91 ? -18.791 -4.339 8.788 1.00 96.94 91 GLY A N 1
ATOM 671 C CA . GLY A 1 91 ? -17.462 -3.732 8.685 1.00 96.94 91 GLY A CA 1
ATOM 672 C C . GLY A 1 91 ? -17.476 -2.329 8.079 1.00 96.94 91 GLY A C 1
ATOM 673 O O . GLY A 1 91 ? -18.337 -1.973 7.274 1.00 96.94 91 GLY A O 1
ATOM 674 N N . PHE A 1 92 ? -16.460 -1.539 8.414 1.00 97.81 92 PHE A N 1
ATOM 675 C CA . PHE A 1 92 ? -16.139 -0.305 7.704 1.00 97.81 92 PHE A CA 1
ATOM 676 C C . PHE A 1 92 ? -15.505 -0.629 6.353 1.00 97.81 92 PHE A C 1
ATOM 678 O O . PHE A 1 92 ? -14.566 -1.421 6.285 1.00 97.81 92 PHE A O 1
ATOM 685 N N . ILE A 1 93 ? -15.977 -0.003 5.275 1.00 95.19 93 ILE A N 1
ATOM 686 C CA . ILE A 1 93 ? -15.396 -0.188 3.942 1.00 95.19 93 ILE A CA 1
ATOM 687 C C . ILE A 1 93 ? -14.144 0.685 3.832 1.00 95.19 93 ILE A C 1
ATOM 689 O O . ILE A 1 93 ? -14.237 1.906 3.705 1.00 95.19 93 ILE A O 1
ATOM 693 N N . ALA A 1 94 ? -12.972 0.053 3.858 1.00 94.88 94 ALA A N 1
ATOM 694 C CA . ALA A 1 94 ? -11.706 0.742 3.651 1.00 94.88 94 ALA A CA 1
ATOM 695 C C . ALA A 1 94 ? -11.637 1.289 2.211 1.00 94.88 94 ALA A C 1
ATOM 697 O O . ALA A 1 94 ? -11.863 0.520 1.269 1.00 94.88 94 ALA A O 1
ATOM 698 N N . PRO A 1 95 ? -11.311 2.580 2.000 1.00 92.19 95 PRO A N 1
ATOM 699 C CA . PRO A 1 95 ? -11.261 3.155 0.659 1.00 92.19 95 PRO A CA 1
ATOM 700 C C . PRO A 1 95 ? -10.229 2.465 -0.227 1.00 92.19 95 PRO A C 1
ATOM 702 O O . PRO A 1 95 ? -9.025 2.530 0.028 1.00 92.19 95 PRO A O 1
ATOM 705 N N . SER A 1 96 ? -10.719 1.775 -1.256 1.00 91.19 96 SER A N 1
ATOM 706 C CA . SER A 1 96 ? -9.923 1.111 -2.284 1.00 91.19 96 SER A CA 1
ATOM 707 C C . SER A 1 96 ? -10.853 0.519 -3.350 1.00 91.19 96 SER A C 1
ATOM 709 O O . SER A 1 96 ? -11.918 -0.002 -3.023 1.00 91.19 96 SER A O 1
ATOM 711 N N . ASN A 1 97 ? -10.451 0.557 -4.622 1.00 85.88 97 ASN A N 1
ATOM 712 C CA . ASN A 1 97 ? -11.205 -0.065 -5.719 1.00 85.88 97 ASN A CA 1
ATOM 713 C C . ASN A 1 97 ? -11.052 -1.596 -5.758 1.00 85.88 97 ASN A C 1
ATOM 715 O O . ASN A 1 97 ? -11.860 -2.292 -6.365 1.00 85.88 97 ASN A O 1
ATOM 719 N N . ARG A 1 98 ? -10.001 -2.121 -5.128 1.00 88.50 98 ARG A N 1
ATOM 720 C CA . ARG A 1 98 ? -9.751 -3.554 -4.914 1.00 88.50 98 ARG A CA 1
ATOM 721 C C . ARG A 1 98 ? -9.461 -3.812 -3.439 1.00 88.50 98 ARG A C 1
ATOM 723 O O . ARG A 1 98 ? -9.583 -2.903 -2.624 1.00 88.50 98 ARG A O 1
ATOM 730 N N . THR A 1 99 ? -9.037 -5.016 -3.073 1.00 88.62 99 THR A N 1
ATOM 731 C CA . THR A 1 99 ? -8.557 -5.311 -1.718 1.00 88.62 99 THR A CA 1
ATOM 732 C C . THR A 1 99 ? -7.529 -4.264 -1.268 1.00 88.62 99 THR A C 1
ATOM 734 O O . THR A 1 99 ? -6.463 -4.120 -1.869 1.00 88.62 99 THR A O 1
ATOM 737 N N . ALA A 1 100 ? -7.890 -3.511 -0.230 1.00 90.88 100 ALA A N 1
ATOM 738 C CA . ALA A 1 100 ? -7.092 -2.449 0.364 1.00 90.88 100 ALA A CA 1
ATOM 739 C C . ALA A 1 100 ? -5.788 -2.995 0.961 1.00 90.88 100 ALA A C 1
ATOM 741 O O . ALA A 1 100 ? -5.745 -4.131 1.448 1.00 90.88 100 ALA A O 1
ATOM 742 N N . ARG A 1 101 ? -4.728 -2.181 0.962 1.00 91.50 101 ARG A N 1
ATOM 743 C CA . ARG A 1 101 ? -3.448 -2.536 1.585 1.00 91.50 101 ARG A CA 1
ATOM 744 C C . ARG 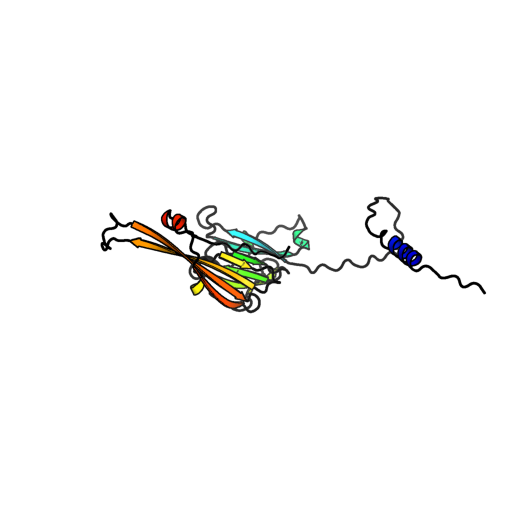A 1 101 ? -3.351 -1.861 2.944 1.00 91.50 101 ARG A C 1
ATOM 746 O O . ARG A 1 101 ? -3.046 -0.673 3.019 1.00 91.50 101 ARG A O 1
ATOM 753 N N . LEU A 1 102 ? -3.619 -2.635 3.988 1.00 95.12 102 LEU A N 1
ATOM 754 C CA . LEU A 1 102 ? -3.801 -2.152 5.353 1.00 95.12 102 LEU A CA 1
ATOM 755 C C . LEU A 1 102 ? -2.614 -2.531 6.242 1.00 95.12 102 LEU A C 1
ATOM 757 O O . LEU A 1 102 ? -2.081 -3.634 6.133 1.00 95.12 102 LEU A O 1
ATOM 761 N N . GLN A 1 103 ? -2.236 -1.634 7.148 1.00 95.50 103 GLN A N 1
ATOM 762 C CA . GLN A 1 103 ? -1.260 -1.867 8.214 1.00 95.50 103 GLN A CA 1
ATOM 763 C C . GLN A 1 103 ? -1.823 -1.290 9.518 1.00 95.50 103 GLN A C 1
ATOM 765 O O . GLN A 1 103 ? -2.375 -0.194 9.517 1.00 95.50 103 GLN A O 1
ATOM 770 N N . SER A 1 104 ? -1.690 -2.011 10.629 1.00 95.94 104 SER A N 1
ATOM 771 C CA . SER A 1 104 ? -2.105 -1.529 11.956 1.00 95.94 104 SER A CA 1
ATOM 772 C C . SER A 1 104 ? -0.938 -0.867 12.680 1.00 95.94 104 SER A C 1
ATOM 774 O O . SER A 1 104 ? 0.205 -1.300 12.510 1.00 95.94 104 SER A O 1
ATOM 776 N N . SER A 1 105 ? -1.212 0.124 13.528 1.00 96.25 105 SER A N 1
ATOM 777 C CA . SER A 1 105 ? -0.261 0.596 14.540 1.00 96.25 105 SER A CA 1
ATOM 778 C C . SER A 1 105 ? 0.065 -0.496 15.560 1.00 96.25 105 SER A C 1
ATOM 780 O O . SER A 1 105 ? -0.660 -1.492 15.674 1.00 96.25 105 SER A O 1
ATOM 782 N N . GLU A 1 106 ? 1.176 -0.333 16.275 1.00 93.69 106 GLU A N 1
ATOM 783 C CA . GLU A 1 106 ? 1.645 -1.260 17.313 1.00 93.69 106 GLU A CA 1
ATOM 784 C C . GLU A 1 106 ? 0.648 -1.378 18.471 1.00 93.69 106 GLU A C 1
ATOM 786 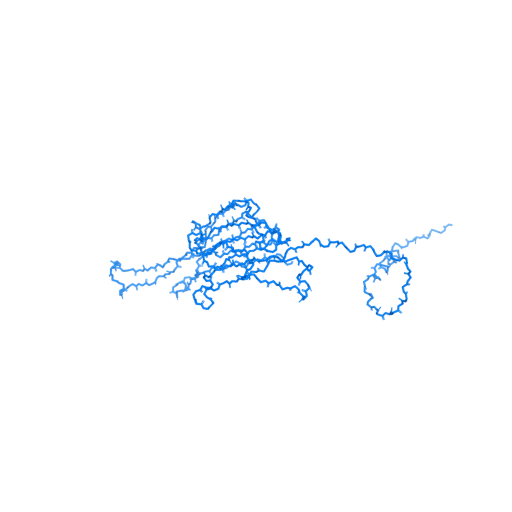O O . GLU A 1 106 ? 0.393 -2.482 18.961 1.00 93.69 106 GLU A O 1
ATOM 791 N N . ASP A 1 107 ? 0.028 -0.259 18.844 1.00 93.56 107 ASP A N 1
ATOM 792 C CA . ASP A 1 107 ? -1.012 -0.182 19.874 1.00 93.56 107 ASP A CA 1
ATOM 793 C C . ASP A 1 107 ? -2.406 -0.622 19.379 1.00 93.56 107 ASP A C 1
ATOM 795 O O . ASP A 1 107 ? -3.332 -0.780 20.172 1.00 93.56 107 ASP A O 1
ATOM 799 N N . GLY A 1 108 ? -2.567 -0.855 18.072 1.00 95.69 108 GLY A N 1
ATOM 800 C CA . GLY A 1 108 ? -3.833 -1.236 17.443 1.00 95.69 108 GLY A CA 1
ATOM 801 C C . GLY A 1 108 ? -4.841 -0.096 17.265 1.00 95.69 108 GLY A C 1
ATOM 802 O O . GLY A 1 108 ? -5.907 -0.327 16.699 1.00 95.69 108 GLY A O 1
ATOM 803 N N . ASN A 1 109 ? -4.531 1.126 17.705 1.00 96.38 109 ASN A N 1
ATOM 804 C CA . ASN A 1 109 ? -5.466 2.254 17.711 1.00 96.38 109 ASN A CA 1
ATOM 805 C C . ASN A 1 109 ? -5.510 3.036 16.394 1.00 96.38 109 ASN A C 1
ATOM 807 O O . ASN A 1 109 ? -6.339 3.931 16.243 1.00 96.38 109 ASN A O 1
ATOM 811 N N . THR A 1 110 ? -4.636 2.724 15.436 1.00 97.62 110 THR A N 1
ATOM 812 C CA . THR A 1 110 ? -4.598 3.360 14.118 1.00 97.62 110 THR A CA 1
ATOM 813 C C . THR A 1 110 ? -4.525 2.316 13.009 1.00 97.62 110 THR A C 1
ATOM 815 O O . THR A 1 110 ? -3.726 1.381 13.062 1.00 97.62 110 THR A O 1
ATOM 818 N N . ILE A 1 111 ? -5.322 2.506 11.957 1.00 97.81 111 ILE A N 1
ATOM 819 C CA . ILE A 1 111 ? -5.177 1.790 10.687 1.00 97.81 111 ILE A CA 1
ATOM 820 C C . ILE A 1 111 ? -4.623 2.739 9.637 1.00 97.81 111 ILE A C 1
ATOM 822 O O . ILE A 1 111 ? -5.182 3.804 9.383 1.00 97.81 111 ILE A O 1
ATOM 826 N N . PHE A 1 112 ? -3.548 2.309 8.994 1.00 97.50 112 PHE A N 1
ATOM 827 C CA . PHE A 1 112 ? -2.946 2.936 7.832 1.00 97.50 112 PHE A CA 1
ATOM 828 C C . PHE A 1 112 ? -3.394 2.194 6.573 1.00 97.50 112 PHE A C 1
ATOM 830 O O . PHE A 1 112 ? -3.378 0.961 6.530 1.00 97.50 112 PHE A O 1
ATOM 837 N N . ASN A 1 113 ? -3.769 2.931 5.536 1.00 96.56 113 ASN A N 1
ATOM 838 C CA . ASN A 1 113 ? -4.278 2.378 4.291 1.00 96.56 113 ASN A CA 1
ATOM 839 C C . ASN A 1 113 ? -3.605 3.044 3.092 1.00 96.56 113 ASN A C 1
ATOM 841 O O . ASN A 1 113 ? -3.493 4.267 3.049 1.00 96.56 113 ASN A O 1
ATOM 845 N N . ILE A 1 114 ? -3.238 2.240 2.095 1.00 95.31 114 ILE A N 1
ATOM 846 C CA . ILE A 1 114 ? -3.056 2.719 0.724 1.00 95.31 114 ILE A CA 1
ATOM 847 C C . ILE A 1 114 ? -4.079 2.013 -0.163 1.00 95.31 114 ILE A C 1
ATOM 849 O O . ILE A 1 114 ? -4.081 0.782 -0.289 1.00 95.31 114 ILE A O 1
ATOM 853 N N . SER A 1 115 ? -4.939 2.813 -0.787 1.00 93.12 115 SER A N 1
ATOM 854 C CA . SER A 1 115 ? -5.915 2.369 -1.782 1.00 93.12 115 SER A CA 1
ATOM 855 C C . SER A 1 115 ? -5.221 1.715 -2.980 1.00 93.12 115 SER A C 1
ATOM 857 O O . SER A 1 115 ? -4.154 2.142 -3.435 1.00 93.12 115 SER A O 1
ATOM 859 N N . TYR A 1 116 ? -5.834 0.660 -3.511 1.00 89.12 116 TYR A N 1
ATOM 860 C CA . TYR A 1 116 ? -5.264 -0.129 -4.594 1.00 89.12 116 TYR A CA 1
ATOM 861 C C . TYR A 1 116 ? -6.079 0.001 -5.883 1.00 89.12 116 TYR A C 1
ATOM 863 O O . TYR A 1 116 ? -7.231 -0.438 -5.939 1.00 89.12 116 TYR A O 1
ATOM 871 N N . ALA A 1 117 ? -5.428 0.532 -6.926 1.00 86.88 117 ALA A N 1
ATOM 872 C CA . ALA A 1 117 ? -5.987 0.789 -8.255 1.00 86.88 117 ALA A CA 1
ATOM 873 C C . ALA A 1 117 ? -7.174 1.780 -8.271 1.00 86.88 117 ALA A C 1
ATOM 875 O O . ALA A 1 117 ? -7.606 2.284 -7.238 1.00 86.88 117 ALA A O 1
ATOM 876 N N . GLY A 1 118 ? -7.689 2.064 -9.472 1.00 86.00 118 GLY A N 1
ATOM 877 C CA . GLY A 1 118 ? -8.790 3.007 -9.697 1.00 86.00 118 GLY A CA 1
ATOM 878 C C . GLY A 1 118 ? -8.423 4.471 -9.441 1.00 86.00 118 GLY A C 1
ATOM 879 O O . GLY A 1 118 ? -7.254 4.804 -9.253 1.00 86.00 118 GLY A O 1
ATOM 880 N N . ASP A 1 119 ? -9.438 5.335 -9.430 1.00 86.75 119 ASP A N 1
ATOM 881 C CA . ASP A 1 119 ? -9.282 6.800 -9.362 1.00 86.75 119 ASP A CA 1
ATOM 882 C C . ASP A 1 119 ? -8.629 7.288 -8.067 1.00 86.75 119 ASP A C 1
ATOM 884 O O . ASP A 1 119 ? -8.047 8.368 -8.024 1.00 86.75 119 ASP A O 1
ATOM 888 N N . THR A 1 120 ? -8.728 6.486 -7.007 1.00 88.81 120 THR A N 1
ATOM 889 C CA . THR A 1 120 ? -8.114 6.792 -5.713 1.00 88.81 120 THR A CA 1
ATOM 890 C C . THR A 1 120 ? -6.822 6.029 -5.484 1.00 88.81 120 THR A C 1
ATOM 892 O O . THR A 1 120 ? -6.216 6.228 -4.442 1.00 88.81 120 THR A O 1
ATOM 895 N N . GLY A 1 121 ? -6.403 5.139 -6.389 1.00 93.19 121 GLY A N 1
ATOM 896 C CA . GLY A 1 121 ? -5.284 4.226 -6.162 1.00 93.19 121 GLY A CA 1
ATOM 897 C C . GLY A 1 121 ? -3.977 4.960 -5.867 1.00 93.19 121 GLY A C 1
ATOM 898 O O . GLY A 1 121 ? -3.632 5.922 -6.547 1.00 93.19 121 GLY A O 1
ATOM 899 N N . GLY A 1 122 ? -3.235 4.485 -4.867 1.00 94.44 122 GLY A N 1
ATOM 900 C CA . GLY A 1 122 ? -2.033 5.161 -4.384 1.00 94.44 122 GLY A CA 1
ATOM 901 C C . GLY A 1 122 ? -2.324 6.343 -3.453 1.00 94.44 122 GLY A C 1
ATOM 902 O O . GLY A 1 122 ? -1.434 7.159 -3.239 1.00 94.44 122 GLY A O 1
ATOM 903 N N . ASN A 1 123 ? -3.526 6.453 -2.882 1.00 96.06 123 ASN A N 1
ATOM 904 C CA . ASN A 1 123 ? -3.815 7.431 -1.834 1.00 96.06 123 ASN A CA 1
ATOM 905 C C . ASN A 1 123 ? -3.592 6.799 -0.459 1.00 96.06 123 ASN A C 1
ATOM 907 O O . ASN A 1 123 ? -4.227 5.810 -0.088 1.00 96.06 123 ASN A O 1
ATOM 911 N N . TYR A 1 124 ? -2.680 7.397 0.298 1.00 97.00 124 TYR A N 1
ATOM 912 C CA . TYR A 1 124 ? -2.454 7.109 1.701 1.00 97.00 124 TYR A CA 1
ATOM 913 C C . TYR A 1 124 ? -3.507 7.809 2.564 1.00 97.00 124 TYR A C 1
ATOM 915 O O . TYR A 1 124 ? -3.733 9.015 2.443 1.00 97.00 124 TYR A O 1
ATOM 923 N N . THR A 1 125 ? -4.118 7.041 3.460 1.00 9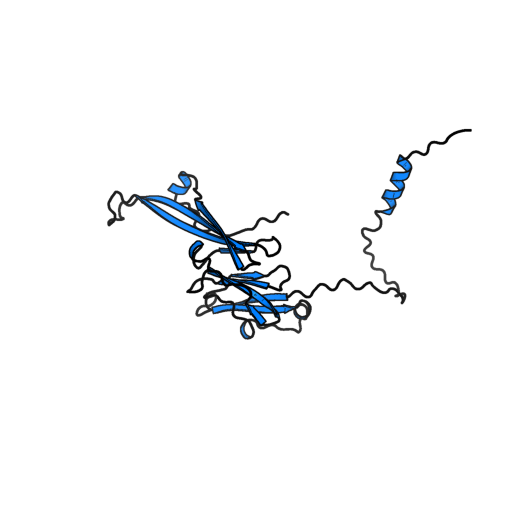6.56 125 THR A N 1
ATOM 924 C CA . THR A 1 125 ? -5.111 7.485 4.445 1.00 96.56 125 THR A CA 1
ATOM 925 C C . THR A 1 125 ? -4.848 6.802 5.785 1.00 96.56 125 THR A C 1
ATOM 927 O O . THR A 1 125 ? -4.266 5.715 5.835 1.00 96.56 125 THR A O 1
ATOM 930 N N . LYS A 1 126 ? -5.279 7.423 6.887 1.00 96.56 126 LYS A N 1
ATOM 931 C CA . LYS A 1 126 ? -5.203 6.822 8.223 1.00 96.56 126 LYS A CA 1
ATOM 932 C C . LYS A 1 126 ? -6.489 7.045 9.020 1.00 96.56 126 LYS A C 1
ATOM 934 O O . LYS A 1 126 ? -7.191 8.036 8.813 1.00 96.56 126 LYS A O 1
ATOM 939 N N . TYR A 1 127 ? -6.776 6.127 9.937 1.00 98.12 127 TYR A N 1
ATOM 940 C CA . TYR A 1 127 ? -8.011 6.094 10.720 1.00 98.12 127 TYR A CA 1
ATOM 941 C C . TYR A 1 127 ? -7.719 5.777 12.181 1.00 98.12 127 TYR A C 1
ATOM 943 O O . TYR A 1 127 ? -6.963 4.846 12.448 1.00 98.12 127 TYR A O 1
ATOM 951 N N . ASN A 1 128 ? -8.364 6.487 13.106 1.00 98.19 128 ASN A N 1
ATOM 952 C CA . ASN A 1 128 ? -8.462 6.057 14.499 1.00 98.19 128 ASN A CA 1
ATOM 953 C C . ASN A 1 128 ? -9.392 4.842 14.591 1.00 98.19 128 ASN A C 1
ATOM 955 O O . ASN A 1 128 ? -10.436 4.819 13.936 1.00 98.19 128 ASN A O 1
ATOM 959 N N . VAL A 1 129 ? -9.028 3.865 15.417 1.00 98.19 129 VAL A N 1
ATOM 960 C CA . VAL A 1 129 ? -9.813 2.656 15.681 1.00 98.19 129 VAL A CA 1
ATOM 961 C C . VAL A 1 129 ? -10.611 2.847 16.965 1.00 98.19 129 VAL A C 1
ATOM 963 O O . VAL A 1 129 ? -10.043 3.001 18.043 1.00 98.19 129 VAL A O 1
ATOM 966 N N . GLU A 1 130 ? -11.937 2.829 16.851 1.00 97.12 130 GLU A N 1
ATOM 967 C CA . GLU A 1 130 ? -12.857 3.119 17.963 1.00 97.12 130 GLU A CA 1
ATOM 968 C C . GLU A 1 130 ? -13.739 1.909 18.330 1.00 97.12 130 GLU A C 1
ATOM 970 O O . GLU A 1 130 ? -14.699 2.029 19.093 1.00 97.12 130 GLU A O 1
ATOM 975 N N . GLY A 1 131 ? -13.411 0.730 17.795 1.00 95.94 131 GLY A N 1
ATOM 976 C CA . GLY A 1 131 ? -14.138 -0.516 18.028 1.00 95.94 131 GLY A CA 1
ATOM 977 C C . GLY A 1 131 ? -15.293 -0.755 17.053 1.00 95.94 131 GLY A C 1
ATOM 978 O O . GLY A 1 131 ? -15.898 0.165 16.499 1.00 95.94 131 GLY A O 1
ATOM 979 N N . GLY A 1 132 ? -15.604 -2.028 16.826 1.00 97.06 132 GLY A N 1
ATOM 980 C CA . GLY A 1 132 ? -16.598 -2.461 15.853 1.00 97.06 132 GLY A CA 1
ATOM 981 C C . GLY A 1 132 ? -16.291 -1.938 14.450 1.00 97.06 132 GLY A C 1
ATOM 982 O O . GLY A 1 132 ? -15.189 -2.111 13.937 1.00 97.06 132 GLY A O 1
ATOM 983 N N . GLN A 1 133 ? -17.261 -1.262 13.842 1.00 97.81 133 GLN A N 1
ATOM 984 C CA . GLN A 1 133 ? -17.133 -0.635 12.522 1.00 97.81 133 GLN A CA 1
ATOM 985 C C . GLN A 1 133 ? -16.692 0.835 12.570 1.00 97.81 133 GLN A C 1
ATOM 987 O O . GLN A 1 133 ? -16.740 1.526 11.552 1.00 97.81 133 GLN A O 1
ATOM 992 N N . ASN A 1 134 ? -16.328 1.352 13.744 1.00 98.06 134 ASN A N 1
ATOM 993 C CA . ASN A 1 134 ? -16.042 2.770 13.920 1.00 98.06 134 ASN A CA 1
ATOM 994 C C . ASN A 1 134 ? -14.564 3.047 13.628 1.00 98.06 134 ASN A C 1
ATOM 996 O O . ASN A 1 134 ? -13.682 2.753 14.437 1.00 98.06 134 ASN A O 1
ATOM 1000 N N . PHE A 1 135 ? -14.318 3.610 12.444 1.00 98.38 135 PHE A N 1
ATOM 1001 C CA . PHE A 1 135 ? -13.003 4.044 11.984 1.00 98.38 135 PHE A CA 1
ATOM 1002 C C . PHE A 1 135 ? -13.089 5.504 11.542 1.00 98.38 135 PHE A C 1
ATOM 1004 O O . PHE A 1 135 ? -13.691 5.820 10.512 1.00 98.38 135 PHE A O 1
ATOM 1011 N N . THR A 1 136 ? -12.497 6.404 12.323 1.00 98.06 136 THR A N 1
ATOM 1012 C CA . THR A 1 136 ? -12.589 7.849 12.078 1.00 98.06 136 THR A CA 1
ATOM 1013 C C . THR A 1 136 ? -11.356 8.324 11.310 1.00 98.06 136 THR A C 1
ATOM 1015 O O . THR A 1 136 ? -10.247 8.172 11.827 1.00 98.06 136 THR A O 1
ATOM 1018 N N . PRO A 1 137 ? -11.498 8.911 10.103 1.00 97.00 137 PRO A N 1
ATOM 1019 C CA . PRO A 1 137 ? -10.365 9.460 9.364 1.00 97.00 137 PRO A CA 1
ATOM 1020 C C . PRO A 1 137 ? -9.585 10.475 10.202 1.00 97.00 137 PRO A C 1
ATOM 1022 O O . PRO A 1 137 ? -10.171 11.306 10.898 1.00 97.00 137 PRO A O 1
ATOM 1025 N N . THR A 1 138 ? -8.262 10.437 10.111 1.00 96.50 138 THR A N 1
ATOM 1026 C CA . THR A 1 138 ? -7.375 11.360 10.824 1.00 96.50 138 THR A CA 1
ATOM 1027 C C . THR A 1 138 ? -6.217 11.795 9.928 1.00 96.50 138 THR A C 1
ATOM 1029 O O . THR A 1 138 ? -5.798 11.071 9.033 1.00 96.50 138 THR A O 1
ATOM 1032 N N . GLY A 1 139 ? -5.691 13.001 10.147 1.00 93.81 139 GLY A N 1
ATOM 1033 C CA . GLY A 1 139 ? -4.668 13.603 9.286 1.00 93.81 139 GLY A CA 1
ATOM 1034 C C . GLY A 1 139 ? -5.133 13.889 7.855 1.00 93.81 139 GLY A C 1
ATOM 1035 O O . GLY A 1 139 ? -6.327 13.959 7.567 1.00 93.81 139 GLY A O 1
ATOM 1036 N N . SER A 1 140 ? -4.160 14.112 6.974 1.00 94.19 140 SER A N 1
ATOM 1037 C CA . SER A 1 140 ? -4.390 14.452 5.569 1.00 94.19 140 SER A CA 1
ATOM 1038 C C . SER A 1 140 ? -4.326 13.213 4.681 1.00 94.19 140 SER A C 1
ATOM 1040 O O . SER A 1 140 ? -3.474 12.349 4.876 1.00 94.19 140 SER A O 1
ATOM 1042 N N . GLU A 1 141 ? -5.176 13.163 3.657 1.00 94.94 141 GLU A N 1
ATOM 1043 C CA . GLU A 1 141 ? -4.991 12.227 2.547 1.00 94.94 141 GLU A CA 1
ATOM 1044 C C . GLU A 1 141 ? -3.791 12.666 1.696 1.00 94.94 141 GLU A C 1
ATOM 1046 O O . GLU A 1 141 ? -3.633 13.851 1.390 1.00 94.94 141 GLU A O 1
ATOM 1051 N N . VAL A 1 142 ? -2.941 11.711 1.315 1.00 95.69 142 VAL A N 1
ATOM 1052 C CA . VAL A 1 142 ? -1.729 11.967 0.528 1.00 95.69 142 VAL A CA 1
ATOM 1053 C C . VAL A 1 142 ? -1.703 11.052 -0.681 1.00 95.69 142 VAL A C 1
ATOM 1055 O O . VAL A 1 142 ? -1.659 9.835 -0.533 1.00 95.69 142 VAL A O 1
ATOM 1058 N N . SER A 1 143 ? -1.663 11.621 -1.885 1.00 96.44 143 SER A N 1
ATOM 1059 C CA . SER A 1 143 ? -1.467 10.821 -3.093 1.00 96.44 143 SER A CA 1
ATOM 1060 C C . SER A 1 143 ? 0.019 10.582 -3.351 1.00 96.44 143 SER A C 1
ATOM 1062 O O . SER A 1 143 ? 0.789 11.527 -3.526 1.00 96.44 143 SER A O 1
ATOM 1064 N N . ILE A 1 144 ? 0.412 9.311 -3.401 1.00 96.19 144 ILE A N 1
ATOM 1065 C CA . ILE A 1 144 ? 1.747 8.862 -3.821 1.00 96.19 144 ILE A CA 1
ATOM 1066 C C . ILE A 1 144 ? 1.754 8.325 -5.258 1.00 96.19 144 ILE A C 1
ATOM 1068 O O . ILE A 1 144 ? 2.808 7.964 -5.783 1.00 96.19 144 ILE A O 1
ATOM 1072 N N . ALA A 1 145 ? 0.594 8.312 -5.921 1.00 95.94 145 ALA A N 1
ATOM 1073 C CA . ALA A 1 145 ? 0.449 7.831 -7.289 1.00 95.94 145 ALA A CA 1
ATOM 1074 C C . ALA A 1 145 ? 1.366 8.518 -8.318 1.00 95.94 145 ALA A C 1
ATOM 1076 O O . ALA A 1 145 ? 1.878 7.811 -9.186 1.00 95.94 145 ALA A O 1
ATOM 1077 N N . PRO A 1 146 ? 1.660 9.833 -8.223 1.00 95.50 146 PRO A N 1
ATOM 1078 C CA . PRO A 1 146 ? 2.617 10.476 -9.127 1.00 95.50 146 PRO A CA 1
ATOM 1079 C C . PRO A 1 146 ? 4.045 9.919 -9.051 1.00 95.50 146 PRO A C 1
ATOM 1081 O O . PRO A 1 146 ? 4.819 10.139 -9.974 1.00 95.50 146 PRO A O 1
ATOM 1084 N N . TYR A 1 147 ? 4.395 9.225 -7.965 1.00 94.75 147 TYR A N 1
ATOM 1085 C CA . TYR A 1 147 ? 5.749 8.734 -7.702 1.00 94.75 147 TYR A CA 1
ATOM 1086 C C . TYR A 1 147 ? 5.880 7.221 -7.905 1.00 94.75 147 TYR A C 1
ATOM 1088 O O . TYR A 1 147 ? 6.901 6.742 -8.381 1.00 94.75 147 TYR A O 1
ATOM 1096 N N . VAL A 1 148 ? 4.859 6.453 -7.515 1.00 93.94 148 VAL A N 1
ATOM 1097 C CA . VAL A 1 148 ? 4.908 4.975 -7.497 1.00 93.94 148 VAL A CA 1
ATOM 1098 C C . VAL A 1 148 ? 3.663 4.322 -8.116 1.00 93.94 148 VAL A C 1
ATOM 1100 O O . VAL A 1 148 ? 3.416 3.126 -7.953 1.00 93.94 148 VAL A O 1
ATOM 1103 N N . GLY A 1 149 ? 2.870 5.099 -8.856 1.00 93.31 149 GLY A N 1
ATOM 1104 C CA . GLY A 1 149 ? 1.670 4.638 -9.549 1.00 93.31 149 GLY A CA 1
ATOM 1105 C C . GLY A 1 149 ? 0.484 4.351 -8.624 1.00 93.31 149 GLY A C 1
ATOM 1106 O O . GLY A 1 149 ? 0.547 4.495 -7.406 1.00 93.31 149 GLY A O 1
ATOM 1107 N N . SER A 1 150 ? -0.630 3.911 -9.208 1.00 94.00 150 SER A N 1
ATOM 1108 C CA . SER A 1 150 ? -1.890 3.658 -8.484 1.00 94.00 150 SER A CA 1
ATOM 1109 C C . SER A 1 150 ? -1.927 2.321 -7.729 1.00 94.00 150 SER A C 1
ATOM 1111 O O . SER A 1 150 ? -2.902 1.999 -7.045 1.00 94.00 150 SER A O 1
ATOM 1113 N N . ALA A 1 151 ? -0.875 1.513 -7.870 1.00 92.19 151 ALA A N 1
ATOM 1114 C CA . ALA A 1 151 ? -0.794 0.143 -7.382 1.00 92.19 151 ALA A CA 1
ATOM 1115 C C . ALA A 1 151 ? 0.508 -0.176 -6.595 1.00 92.19 151 ALA A C 1
ATOM 1117 O O . ALA A 1 151 ? 1.006 -1.311 -6.694 1.00 92.19 151 ALA A O 1
ATOM 1118 N N . PRO A 1 152 ? 1.057 0.739 -5.769 1.00 93.06 152 PRO A N 1
ATOM 1119 C CA . PRO A 1 152 ? 2.419 0.627 -5.246 1.00 93.06 152 PRO A CA 1
ATOM 1120 C C . PRO A 1 152 ? 2.522 -0.392 -4.118 1.00 93.06 152 PRO A C 1
ATOM 1122 O O . PRO A 1 152 ? 1.687 -0.398 -3.207 1.00 93.06 152 PRO A O 1
ATOM 1125 N N . ARG A 1 153 ? 3.526 -1.273 -4.145 1.00 92.38 153 ARG A N 1
ATOM 1126 C CA . ARG A 1 153 ? 3.779 -2.170 -3.002 1.00 92.38 153 ARG A CA 1
ATOM 1127 C C . ARG A 1 153 ? 4.164 -1.312 -1.811 1.00 92.38 153 ARG A C 1
ATOM 1129 O O . ARG A 1 153 ? 4.898 -0.357 -1.996 1.00 92.38 153 ARG A O 1
ATOM 1136 N N . TRP A 1 154 ? 3.650 -1.598 -0.622 1.00 92.81 154 TRP A N 1
ATOM 1137 C CA . TRP A 1 154 ? 3.932 -0.743 0.523 1.00 92.81 154 TRP A CA 1
ATOM 1138 C C . TRP A 1 154 ? 3.940 -1.520 1.827 1.00 92.81 154 TRP A C 1
ATOM 1140 O O . TRP A 1 154 ? 3.268 -2.548 1.955 1.00 92.81 154 TRP A O 1
ATOM 1150 N N . ILE A 1 155 ? 4.689 -1.003 2.792 1.00 92.81 155 ILE A N 1
ATOM 1151 C CA . ILE A 1 155 ? 4.773 -1.553 4.135 1.00 92.81 155 ILE A CA 1
ATOM 1152 C C . ILE A 1 155 ? 5.014 -0.443 5.158 1.00 92.81 155 ILE A C 1
ATOM 1154 O O . ILE A 1 155 ? 5.617 0.589 4.858 1.00 92.81 155 ILE A O 1
ATOM 1158 N N . LYS A 1 156 ? 4.541 -0.671 6.381 1.00 93.19 156 LYS A N 1
ATOM 1159 C CA . LYS A 1 156 ? 4.919 0.103 7.562 1.00 93.19 156 LYS A CA 1
ATOM 1160 C C . LYS A 1 156 ? 6.249 -0.438 8.097 1.00 93.19 156 LYS A C 1
ATOM 1162 O O . LYS A 1 156 ? 6.386 -1.652 8.237 1.00 93.19 156 LYS A O 1
ATOM 1167 N N . LEU A 1 157 ? 7.214 0.428 8.392 1.00 91.75 157 LEU A N 1
ATOM 1168 C CA . LEU A 1 157 ? 8.476 0.018 9.009 1.00 91.75 157 LEU A CA 1
ATOM 1169 C C . LEU A 1 157 ? 8.280 -0.279 10.505 1.00 91.75 157 LEU A C 1
ATOM 1171 O O . LEU A 1 157 ? 7.373 0.244 11.149 1.00 91.75 157 LEU A O 1
ATOM 1175 N N . PHE A 1 158 ? 9.136 -1.135 11.063 1.00 88.44 158 PHE A N 1
ATOM 1176 C CA . PHE A 1 158 ? 9.137 -1.468 12.493 1.00 88.44 158 PHE A CA 1
ATOM 1177 C C . PHE A 1 158 ? 9.937 -0.426 13.289 1.00 88.44 158 PHE A C 1
ATOM 1179 O O . PHE A 1 158 ? 10.973 -0.735 13.871 1.00 88.44 158 PHE A O 1
ATOM 1186 N N . ASP A 1 159 ? 9.492 0.831 13.244 1.00 91.62 159 ASP A N 1
ATOM 1187 C CA . ASP A 1 159 ? 10.161 1.979 13.867 1.00 91.62 159 ASP A CA 1
ATOM 1188 C C . ASP A 1 159 ? 9.250 2.773 14.823 1.00 91.62 159 ASP A C 1
ATOM 1190 O O . ASP A 1 159 ? 9.460 3.968 15.045 1.00 91.62 159 ASP A O 1
ATOM 1194 N N . GLY A 1 160 ? 8.249 2.109 15.413 1.00 92.62 160 GLY A N 1
ATOM 1195 C CA . GLY A 1 160 ? 7.279 2.744 16.308 1.00 92.62 160 GLY A CA 1
ATOM 1196 C C . GLY A 1 160 ? 6.246 3.580 15.555 1.00 92.62 160 GLY A C 1
ATOM 1197 O O . GLY A 1 160 ? 5.972 4.714 15.938 1.00 92.62 160 GLY A O 1
ATOM 1198 N N . ASP A 1 161 ? 5.710 3.038 14.456 1.00 94.75 161 ASP A N 1
ATOM 1199 C CA . ASP A 1 161 ? 4.657 3.659 13.638 1.00 94.75 161 ASP A CA 1
ATOM 1200 C C . ASP A 1 161 ? 5.035 5.008 13.002 1.00 94.75 161 ASP A C 1
ATOM 1202 O O . ASP A 1 161 ? 4.165 5.830 12.704 1.00 94.75 161 ASP A O 1
ATOM 1206 N N . GLN A 1 162 ? 6.325 5.257 12.764 1.00 95.44 162 GLN A N 1
ATOM 1207 C CA . GLN A 1 162 ? 6.790 6.549 12.253 1.00 95.44 162 GLN A CA 1
ATOM 1208 C C . GLN A 1 162 ? 6.856 6.589 10.732 1.00 95.44 162 GLN A C 1
ATOM 1210 O O . GLN A 1 162 ? 6.577 7.632 10.123 1.00 95.44 162 GLN A O 1
ATOM 1215 N N . THR A 1 163 ? 7.261 5.481 10.114 1.00 95.50 163 THR A N 1
ATOM 1216 C CA . THR A 1 163 ? 7.635 5.483 8.701 1.00 95.50 163 THR A CA 1
ATOM 1217 C C . THR A 1 163 ? 6.912 4.403 7.915 1.00 95.50 163 THR A C 1
ATOM 1219 O O . THR A 1 163 ? 6.858 3.236 8.295 1.00 95.50 163 THR A O 1
ATOM 1222 N N . GLY A 1 164 ? 6.367 4.802 6.770 1.00 94.94 164 GLY A N 1
ATOM 1223 C CA . GLY A 1 164 ? 5.898 3.895 5.730 1.00 94.94 164 GLY A CA 1
ATOM 1224 C C . GLY A 1 164 ? 6.823 3.976 4.529 1.00 94.94 164 GLY A C 1
ATOM 1225 O O . GLY A 1 164 ? 7.461 5.003 4.301 1.00 94.94 164 GLY A O 1
ATOM 1226 N N . ALA A 1 165 ? 6.878 2.914 3.742 1.00 94.94 165 ALA A N 1
ATOM 1227 C CA . ALA A 1 165 ? 7.595 2.913 2.481 1.00 94.94 165 ALA A CA 1
ATOM 1228 C C . ALA A 1 165 ? 6.721 2.294 1.395 1.00 94.94 165 ALA A C 1
ATOM 1230 O O . ALA A 1 165 ? 6.082 1.264 1.617 1.00 94.94 165 ALA A O 1
ATOM 1231 N N . ALA A 1 166 ? 6.673 2.946 0.239 1.00 94.81 166 ALA A N 1
ATOM 1232 C CA . ALA A 1 166 ? 5.958 2.483 -0.937 1.00 94.81 166 ALA A CA 1
ATOM 1233 C C . ALA A 1 166 ? 6.909 2.426 -2.131 1.00 94.81 166 ALA A C 1
ATOM 1235 O O . ALA A 1 166 ? 7.730 3.320 -2.320 1.00 94.81 166 ALA A O 1
ATOM 1236 N N . VAL A 1 167 ? 6.804 1.369 -2.928 1.00 94.19 167 VAL A N 1
ATOM 1237 C CA . VAL A 1 167 ? 7.737 1.061 -4.004 1.00 94.19 167 VAL A CA 1
ATOM 1238 C C . VAL A 1 167 ? 7.045 0.632 -5.281 1.00 94.19 167 VAL A C 1
ATOM 1240 O O . VAL A 1 167 ? 5.958 0.037 -5.283 1.00 94.19 167 VAL A O 1
ATOM 1243 N N . TYR A 1 168 ? 7.742 0.901 -6.374 1.00 92.62 168 TYR A N 1
ATOM 1244 C CA . TYR A 1 168 ? 7.376 0.501 -7.718 1.00 92.62 168 TYR A CA 1
ATOM 1245 C C . TYR A 1 168 ? 8.636 0.220 -8.544 1.00 92.62 168 TYR A C 1
ATOM 1247 O O . TYR A 1 168 ? 9.723 0.682 -8.198 1.00 92.62 168 TYR A O 1
ATOM 1255 N N . VAL A 1 169 ? 8.475 -0.547 -9.622 1.00 94.00 169 VAL A N 1
ATOM 1256 C CA . VAL A 1 169 ? 9.511 -0.734 -10.640 1.00 94.00 169 VAL A CA 1
ATOM 1257 C C . VAL A 1 169 ? 8.924 -0.348 -11.987 1.00 94.00 169 VAL A C 1
ATOM 1259 O O . VAL A 1 169 ? 7.919 -0.932 -12.392 1.00 94.00 169 VAL A O 1
ATOM 1262 N N . SER A 1 170 ? 9.514 0.642 -12.654 1.00 92.50 170 SER A N 1
ATOM 1263 C CA . SER A 1 170 ? 9.248 0.933 -14.062 1.00 92.50 170 SER A CA 1
ATOM 1264 C C . SER A 1 170 ? 10.216 0.142 -14.931 1.00 92.50 170 SER A C 1
ATOM 1266 O O . SER A 1 170 ? 11.403 0.039 -14.620 1.00 92.50 170 SER A O 1
ATOM 1268 N N . ASN A 1 171 ? 9.689 -0.424 -16.014 1.00 93.19 171 ASN A N 1
ATOM 1269 C CA . ASN A 1 171 ? 10.455 -1.189 -16.983 1.00 93.19 171 ASN A CA 1
ATOM 1270 C C . ASN A 1 171 ? 10.291 -0.568 -18.367 1.00 93.19 171 ASN A C 1
ATOM 1272 O O . ASN A 1 171 ? 9.159 -0.313 -18.772 1.00 93.19 171 ASN A O 1
ATOM 1276 N N . GLU A 1 172 ? 11.401 -0.370 -19.070 1.00 93.06 172 GLU A N 1
ATOM 1277 C CA . GLU A 1 172 ? 11.433 0.082 -20.462 1.00 93.06 172 GLU A CA 1
ATOM 1278 C C . GLU A 1 172 ? 12.275 -0.906 -21.274 1.00 93.06 172 GLU A C 1
ATOM 1280 O O . GLU A 1 172 ? 13.402 -1.223 -20.891 1.00 93.06 172 GLU A O 1
ATOM 1285 N N . HIS A 1 173 ? 11.728 -1.439 -22.366 1.00 93.12 173 HIS A N 1
ATOM 1286 C CA . HIS A 1 173 ? 12.467 -2.357 -23.231 1.00 93.12 173 HIS A CA 1
ATOM 1287 C C . HIS A 1 173 ? 13.296 -1.562 -24.238 1.00 93.12 173 HIS A C 1
ATOM 1289 O O . HIS A 1 173 ? 12.750 -0.801 -25.033 1.00 93.12 173 HIS A O 1
ATOM 1295 N N . GLU A 1 174 ? 14.607 -1.773 -24.231 1.00 92.75 174 GLU A N 1
ATOM 1296 C CA . GLU A 1 174 ? 15.500 -1.256 -25.258 1.00 92.75 174 GLU A CA 1
ATOM 1297 C C . GLU A 1 174 ? 15.560 -2.260 -26.412 1.00 92.75 174 GLU A C 1
ATOM 1299 O O . GLU A 1 174 ? 15.959 -3.417 -26.239 1.00 92.75 174 GLU A O 1
ATOM 1304 N N . ILE A 1 175 ? 15.141 -1.811 -27.592 1.00 93.94 175 ILE A N 1
ATOM 1305 C CA . ILE A 1 175 ? 15.087 -2.602 -28.822 1.00 93.94 175 ILE A CA 1
ATOM 1306 C C . ILE A 1 175 ? 15.874 -1.843 -29.893 1.00 93.94 175 ILE A C 1
ATOM 1308 O O . ILE A 1 175 ? 15.700 -0.634 -30.046 1.00 93.94 175 ILE A O 1
ATOM 1312 N N . ASP A 1 176 ? 16.750 -2.547 -30.608 1.00 94.75 176 ASP A N 1
ATOM 1313 C CA . ASP A 1 176 ? 17.338 -2.060 -31.855 1.00 94.75 176 ASP A CA 1
ATOM 1314 C C . ASP A 1 176 ? 16.341 -2.337 -32.978 1.00 94.75 176 ASP A C 1
ATOM 1316 O O . ASP A 1 176 ? 16.104 -3.500 -33.312 1.00 94.75 176 ASP A O 1
ATOM 1320 N N . ASP A 1 177 ? 15.745 -1.279 -33.522 1.00 95.12 177 ASP A N 1
ATOM 1321 C CA . ASP A 1 177 ? 14.792 -1.358 -34.628 1.00 95.12 177 ASP A CA 1
ATOM 1322 C C . ASP A 1 177 ? 15.484 -1.394 -35.998 1.00 95.12 177 ASP A C 1
ATOM 1324 O O . ASP A 1 177 ? 14.816 -1.251 -37.011 1.00 95.12 177 ASP A O 1
ATOM 1328 N N . ASN A 1 178 ? 16.823 -1.478 -36.063 1.00 93.88 178 ASN A N 1
ATOM 1329 C CA . ASN A 1 178 ? 17.626 -1.371 -37.291 1.00 93.88 178 ASN A CA 1
ATOM 1330 C C . ASN A 1 178 ? 17.317 -0.126 -38.157 1.00 93.88 178 ASN A C 1
ATOM 1332 O O . ASN A 1 178 ? 17.665 -0.071 -39.344 1.00 93.88 178 ASN A O 1
ATOM 1336 N N . GLY A 1 179 ? 16.696 0.911 -37.588 1.00 94.19 179 GLY A N 1
ATOM 1337 C CA . GLY A 1 179 ? 16.201 2.079 -38.311 1.00 94.19 179 GLY A CA 1
ATOM 1338 C C . GLY A 1 179 ? 14.888 1.854 -39.074 1.00 94.19 179 GLY A C 1
ATOM 1339 O O . GLY A 1 179 ? 14.565 2.661 -39.955 1.00 94.19 179 GLY A O 1
ATOM 1340 N N . THR A 1 180 ? 14.139 0.795 -38.763 1.00 94.25 180 THR A N 1
ATOM 1341 C CA . THR A 1 180 ? 12.839 0.429 -39.346 1.00 94.25 180 THR A CA 1
ATOM 1342 C C . THR A 1 180 ? 11.702 0.449 -38.308 1.00 94.25 180 THR A C 1
ATOM 1344 O O . THR A 1 180 ? 11.087 -0.575 -38.040 1.00 94.25 180 THR A O 1
ATOM 1347 N N . PRO A 1 181 ? 11.295 1.630 -37.795 1.00 90.69 181 PRO A N 1
ATOM 1348 C CA . PRO A 1 181 ? 10.331 1.750 -36.686 1.00 90.69 181 PRO A CA 1
ATOM 1349 C C . PRO A 1 181 ? 8.911 1.225 -36.976 1.00 90.69 181 PRO A C 1
ATOM 1351 O O . PRO A 1 181 ? 8.115 1.058 -36.053 1.00 90.69 181 PRO A O 1
ATOM 1354 N N . ASP A 1 182 ? 8.567 1.000 -38.249 1.00 94.19 182 ASP A N 1
ATOM 1355 C CA . ASP A 1 182 ? 7.272 0.455 -38.680 1.00 94.19 182 ASP A CA 1
ATOM 1356 C C . ASP A 1 182 ? 7.338 -1.052 -39.034 1.00 94.19 182 ASP A C 1
ATOM 1358 O O . ASP A 1 182 ? 6.324 -1.629 -39.442 1.00 94.19 182 ASP A O 1
ATOM 1362 N N . ASP A 1 183 ? 8.506 -1.697 -38.918 1.00 91.94 183 ASP A N 1
ATOM 1363 C CA . ASP A 1 183 ? 8.736 -3.109 -39.254 1.00 91.94 183 ASP A CA 1
ATOM 1364 C C . ASP A 1 183 ? 9.483 -3.827 -38.126 1.00 91.94 183 ASP A C 1
ATOM 1366 O O . ASP A 1 183 ? 10.700 -3.798 -38.059 1.00 91.94 183 ASP A O 1
ATOM 1370 N N . ALA A 1 184 ? 8.737 -4.531 -37.274 1.00 92.69 184 ALA A N 1
ATOM 1371 C CA . ALA A 1 184 ? 9.310 -5.264 -36.147 1.00 92.69 184 ALA A CA 1
ATOM 1372 C C . ALA A 1 184 ? 9.894 -6.645 -36.519 1.00 92.69 184 ALA A C 1
ATOM 1374 O O . ALA A 1 184 ? 10.138 -7.474 -35.639 1.00 92.69 184 ALA A O 1
ATOM 1375 N N . THR A 1 185 ? 10.014 -6.988 -37.810 1.00 94.56 185 THR A N 1
ATOM 1376 C CA . THR A 1 185 ? 10.444 -8.340 -38.218 1.00 94.56 185 THR A CA 1
ATOM 1377 C C . THR A 1 185 ? 11.942 -8.589 -38.064 1.00 94.56 185 THR A C 1
ATOM 1379 O O . THR A 1 185 ? 12.351 -9.755 -38.025 1.00 94.56 185 THR A O 1
ATOM 1382 N N . ASP A 1 186 ? 12.741 -7.532 -37.947 1.00 93.38 186 ASP A N 1
ATOM 1383 C CA . ASP A 1 186 ? 14.186 -7.569 -37.727 1.00 93.38 186 ASP A CA 1
ATOM 1384 C C . ASP A 1 186 ? 14.642 -6.870 -36.433 1.00 93.38 186 ASP A C 1
ATOM 1386 O O . ASP A 1 186 ? 15.846 -6.826 -36.157 1.00 93.38 186 ASP A O 1
ATOM 1390 N N . ASP A 1 187 ? 13.691 -6.424 -35.608 1.00 95.31 187 ASP A N 1
ATOM 1391 C CA . ASP A 1 187 ? 13.930 -5.888 -34.270 1.00 95.31 187 ASP A CA 1
ATOM 1392 C C . ASP A 1 187 ? 14.746 -6.862 -33.414 1.00 95.31 187 ASP A C 1
ATOM 1394 O O . ASP A 1 187 ? 14.445 -8.059 -33.304 1.00 95.31 187 ASP A O 1
ATOM 1398 N N . THR A 1 188 ? 15.766 -6.333 -32.743 1.00 94.12 188 THR A N 1
ATOM 1399 C CA . THR A 1 188 ? 16.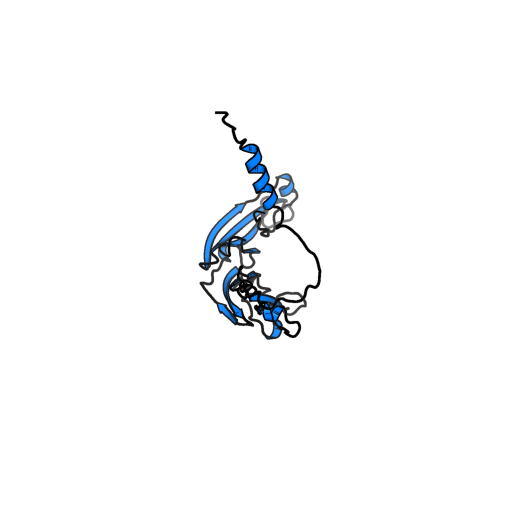599 -7.100 -31.816 1.00 94.12 188 THR A CA 1
ATOM 1400 C C . THR A 1 188 ? 16.477 -6.532 -30.410 1.00 94.12 188 THR A C 1
ATOM 1402 O O . THR A 1 188 ? 16.795 -5.374 -30.155 1.00 94.12 188 THR A O 1
ATOM 1405 N N . TYR A 1 189 ? 16.036 -7.368 -29.470 1.00 93.75 189 TYR A N 1
ATOM 1406 C CA . TYR A 1 189 ? 16.044 -7.021 -28.051 1.00 93.75 189 TYR A CA 1
ATOM 1407 C C . TYR A 1 189 ? 17.479 -6.769 -27.567 1.00 93.75 189 TYR A C 1
ATOM 1409 O O . TYR A 1 189 ? 18.362 -7.598 -27.795 1.00 93.75 189 TYR A O 1
ATOM 1417 N N . ILE A 1 190 ? 17.697 -5.644 -26.882 1.00 93.00 190 ILE A N 1
ATOM 1418 C CA . ILE A 1 190 ? 18.994 -5.278 -26.302 1.00 93.00 190 ILE A CA 1
ATOM 1419 C C . ILE A 1 190 ? 18.999 -5.613 -24.813 1.00 93.00 190 ILE A C 1
ATOM 1421 O O . ILE A 1 190 ? 19.840 -6.382 -24.349 1.00 93.00 190 ILE A O 1
ATOM 1425 N N . ARG A 1 191 ? 18.077 -5.000 -24.064 1.00 93.50 191 ARG A N 1
ATOM 1426 C CA . ARG A 1 191 ? 17.935 -5.140 -22.612 1.00 93.50 191 ARG A CA 1
ATOM 1427 C C . ARG A 1 191 ? 16.617 -4.534 -22.131 1.00 93.50 191 ARG A C 1
ATOM 1429 O O . ARG A 1 191 ? 15.858 -3.959 -22.907 1.00 93.50 191 ARG A O 1
ATOM 1436 N N . THR A 1 192 ? 16.355 -4.630 -20.833 1.00 94.69 192 THR A N 1
ATOM 1437 C CA . THR A 1 192 ? 15.240 -3.940 -20.183 1.00 94.69 192 THR A CA 1
ATOM 1438 C C . THR A 1 192 ? 15.789 -3.059 -19.076 1.00 94.69 192 THR A C 1
ATOM 1440 O O . THR A 1 192 ? 16.351 -3.565 -18.105 1.00 94.69 192 THR A O 1
ATOM 1443 N N . ASP A 1 193 ? 15.583 -1.754 -19.198 1.00 92.44 193 ASP A N 1
ATOM 1444 C CA . ASP A 1 193 ? 15.875 -0.802 -18.138 1.00 92.44 193 ASP A CA 1
ATOM 1445 C C . ASP A 1 193 ? 14.874 -0.981 -16.999 1.00 92.44 193 ASP A C 1
ATOM 1447 O O . ASP A 1 193 ? 13.665 -0.892 -17.207 1.00 92.44 193 ASP A O 1
ATOM 1451 N N . ALA A 1 194 ? 15.369 -1.232 -15.787 1.00 94.00 194 ALA A N 1
ATOM 1452 C CA . ALA A 1 194 ? 14.561 -1.346 -14.578 1.00 94.00 194 ALA A CA 1
ATOM 1453 C C . ALA A 1 194 ? 14.903 -0.214 -13.598 1.00 94.00 194 ALA A C 1
ATOM 1455 O O . ALA A 1 194 ? 15.999 -0.171 -13.031 1.00 94.00 194 ALA A O 1
ATOM 1456 N N . ASN A 1 195 ? 13.947 0.688 -13.370 1.00 93.38 195 ASN A N 1
ATOM 1457 C CA . ASN A 1 195 ? 14.081 1.801 -12.435 1.00 93.38 195 ASN A CA 1
ATOM 1458 C C . ASN A 1 195 ? 13.168 1.593 -11.229 1.00 93.38 195 ASN A C 1
ATOM 1460 O O . ASN A 1 195 ? 11.964 1.371 -11.353 1.00 93.38 195 ASN A O 1
ATOM 1464 N N . ILE A 1 196 ? 13.754 1.659 -10.042 1.00 93.25 196 ILE A N 1
ATOM 1465 C CA . ILE A 1 196 ? 13.067 1.470 -8.772 1.00 93.25 196 ILE A CA 1
ATOM 1466 C C . ILE A 1 196 ? 12.751 2.832 -8.179 1.00 93.25 196 ILE A C 1
ATOM 1468 O O . ILE A 1 196 ? 13.667 3.582 -7.851 1.00 93.25 196 ILE A O 1
ATOM 1472 N N . GLY A 1 197 ? 11.466 3.104 -7.971 1.00 93.94 197 GLY A N 1
ATOM 1473 C CA . GLY A 1 197 ? 10.994 4.257 -7.212 1.00 93.94 197 GLY A CA 1
ATOM 1474 C C . GLY A 1 197 ? 10.680 3.870 -5.770 1.00 93.94 197 GLY A C 1
ATOM 1475 O O . GLY A 1 197 ? 10.003 2.866 -5.530 1.00 93.94 197 GLY A O 1
ATOM 1476 N N . VAL A 1 198 ? 11.138 4.677 -4.813 1.00 94.69 198 VAL A N 1
ATOM 1477 C CA . VAL A 1 198 ? 10.867 4.515 -3.379 1.00 94.69 198 VAL A CA 1
ATOM 1478 C C . VAL A 1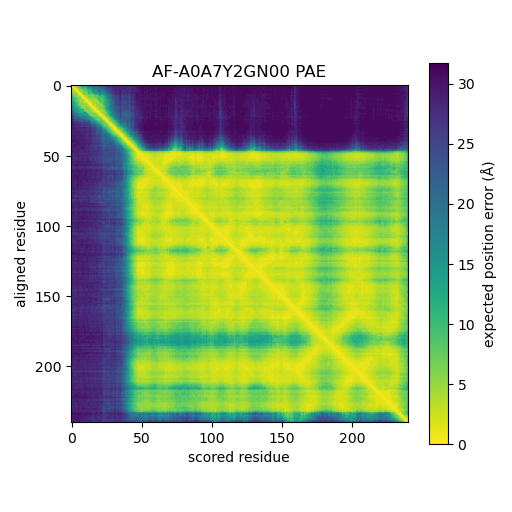 198 ? 10.323 5.821 -2.815 1.00 94.69 198 VAL A C 1
ATOM 1480 O O . VAL A 1 198 ? 11.013 6.837 -2.817 1.00 94.69 198 VAL A O 1
ATOM 1483 N N . VAL A 1 199 ? 9.096 5.788 -2.297 1.00 96.25 199 VAL A N 1
ATOM 1484 C CA . VAL A 1 199 ? 8.499 6.873 -1.510 1.00 96.25 199 VAL A CA 1
ATOM 1485 C C . VAL A 1 199 ? 8.559 6.514 -0.036 1.00 96.25 199 VAL A C 1
ATOM 1487 O O . VAL A 1 199 ? 8.016 5.490 0.380 1.00 96.25 199 VAL A O 1
ATOM 1490 N N . THR A 1 200 ? 9.144 7.401 0.760 1.00 96.12 200 THR A N 1
ATOM 1491 C CA . THR A 1 200 ? 9.129 7.326 2.221 1.00 96.12 200 THR A CA 1
ATOM 1492 C C . THR A 1 200 ? 8.027 8.235 2.759 1.00 96.12 200 THR A C 1
ATOM 1494 O O . THR A 1 200 ? 7.986 9.430 2.458 1.00 96.12 200 THR A O 1
ATOM 1497 N N . LEU A 1 201 ? 7.139 7.682 3.579 1.00 96.94 201 LEU A N 1
ATOM 1498 C CA . LEU A 1 201 ? 6.008 8.368 4.200 1.00 96.94 201 LEU A CA 1
ATOM 1499 C C . LEU A 1 201 ? 6.285 8.686 5.672 1.00 96.94 201 LEU A C 1
ATOM 1501 O O . LEU A 1 201 ? 6.853 7.875 6.403 1.00 96.94 201 LEU A O 1
ATOM 1505 N N . ASP A 1 202 ? 5.822 9.850 6.116 1.00 97.12 202 ASP A N 1
ATOM 1506 C CA . ASP A 1 202 ? 5.612 10.175 7.523 1.00 97.12 202 ASP A CA 1
ATOM 1507 C C . ASP A 1 202 ? 4.204 9.734 7.920 1.00 97.12 202 ASP A C 1
ATOM 1509 O O . ASP A 1 202 ? 3.209 10.355 7.530 1.00 97.12 202 ASP A O 1
ATOM 1513 N N . LEU A 1 203 ? 4.107 8.648 8.682 1.00 96.75 203 LEU A N 1
ATOM 1514 C CA . LEU A 1 203 ? 2.809 8.102 9.070 1.00 96.75 203 LEU A CA 1
ATOM 1515 C C . LEU A 1 203 ? 2.113 8.977 10.115 1.00 96.75 203 LEU A C 1
ATOM 1517 O O . LEU A 1 203 ? 0.891 9.167 10.059 1.00 96.75 203 LEU A O 1
ATOM 1521 N N . VAL A 1 204 ? 2.896 9.583 11.011 1.00 95.38 204 VAL A N 1
ATOM 1522 C CA . VAL A 1 204 ? 2.409 10.460 12.080 1.00 95.38 204 VAL A CA 1
ATOM 1523 C C . VAL A 1 204 ? 1.787 11.713 11.475 1.00 95.38 204 VAL A C 1
ATOM 1525 O O . VAL A 1 204 ? 0.617 12.012 11.728 1.00 95.38 204 VAL A O 1
ATOM 1528 N N . ASN A 1 205 ? 2.524 12.406 10.610 1.00 96.25 205 ASN A N 1
ATOM 1529 C CA . ASN A 1 205 ? 2.091 13.677 10.028 1.00 96.25 205 ASN A CA 1
ATOM 1530 C C . ASN A 1 205 ? 1.261 13.520 8.750 1.00 96.25 205 ASN A C 1
ATOM 1532 O O . ASN A 1 205 ? 0.653 14.492 8.311 1.00 96.25 205 ASN A O 1
ATOM 1536 N N . SER A 1 206 ? 1.187 12.310 8.184 1.00 96.12 206 SER A N 1
ATOM 1537 C CA . SER A 1 206 ? 0.515 12.046 6.904 1.00 96.12 206 SER A CA 1
ATOM 1538 C C . SER A 1 206 ? 1.078 12.924 5.794 1.00 96.12 206 SER A C 1
ATOM 1540 O O . SER A 1 206 ? 0.403 13.802 5.257 1.00 96.12 206 SER A O 1
ATOM 1542 N N . SER A 1 207 ? 2.355 12.712 5.489 1.00 97.00 207 SER A N 1
ATOM 1543 C CA . SER A 1 207 ? 3.079 13.452 4.456 1.00 97.00 207 SER A CA 1
ATOM 1544 C C . SER A 1 207 ? 4.135 12.585 3.772 1.00 97.00 207 SER A C 1
ATOM 1546 O O . SER A 1 207 ? 4.507 11.517 4.259 1.00 97.00 207 SER A O 1
ATOM 1548 N N . ILE A 1 208 ? 4.621 13.044 2.620 1.00 97.69 208 ILE A N 1
ATOM 1549 C CA . ILE A 1 208 ? 5.775 12.447 1.940 1.00 97.69 208 ILE A CA 1
ATOM 1550 C C . ILE A 1 208 ? 7.043 13.037 2.561 1.00 97.69 208 ILE A C 1
ATOM 1552 O O . ILE A 1 208 ? 7.209 14.257 2.566 1.00 97.69 208 ILE A O 1
ATOM 1556 N N . LYS A 1 209 ? 7.931 12.179 3.075 1.00 96.56 209 LYS A N 1
ATOM 1557 C CA . LYS A 1 209 ? 9.262 12.575 3.563 1.00 96.56 209 LYS A CA 1
ATOM 1558 C C . LYS A 1 209 ? 10.235 12.738 2.403 1.00 96.56 209 LYS A C 1
ATOM 1560 O O . LYS A 1 209 ? 10.959 13.726 2.340 1.00 96.56 209 LYS A O 1
ATOM 1565 N N . GLU A 1 210 ? 10.260 11.756 1.507 1.00 96.75 210 GLU A N 1
ATOM 1566 C CA . GLU A 1 210 ? 11.251 11.672 0.438 1.00 96.75 210 GLU A CA 1
ATOM 1567 C C . GLU A 1 210 ? 10.757 10.777 -0.705 1.00 96.75 210 GLU A C 1
ATOM 1569 O O . GLU A 1 210 ? 9.970 9.854 -0.485 1.00 96.75 210 GLU A O 1
ATOM 1574 N N . PHE A 1 211 ? 11.258 11.043 -1.910 1.00 96.81 211 PHE A N 1
ATOM 1575 C CA . PHE A 1 211 ? 11.192 10.142 -3.053 1.00 96.81 211 PHE A CA 1
ATOM 1576 C C . PHE A 1 211 ? 12.596 9.962 -3.631 1.00 96.81 211 PHE A C 1
ATOM 1578 O O . PHE A 1 211 ? 13.308 10.949 -3.831 1.00 96.81 211 PHE A O 1
ATOM 1585 N N . GLN A 1 212 ? 12.982 8.718 -3.900 1.00 95.56 212 GLN A N 1
ATOM 1586 C CA . GLN A 1 212 ? 14.242 8.377 -4.551 1.00 95.56 212 GLN A CA 1
ATOM 1587 C C . GLN A 1 212 ? 13.999 7.409 -5.703 1.00 95.56 212 GLN A C 1
ATOM 1589 O O . GLN A 1 212 ? 13.160 6.513 -5.596 1.00 95.56 212 GLN A O 1
ATOM 1594 N N . GLU A 1 213 ? 14.793 7.556 -6.759 1.00 94.25 213 GLU A N 1
ATOM 1595 C CA . GLU A 1 213 ? 14.833 6.619 -7.876 1.00 94.25 213 GLU A CA 1
ATOM 1596 C C . GLU A 1 213 ? 16.234 6.050 -8.046 1.00 94.25 213 GLU A C 1
ATOM 1598 O O . GLU A 1 213 ? 17.229 6.773 -7.967 1.00 94.25 213 GLU A O 1
ATOM 1603 N N . HIS A 1 214 ? 16.293 4.746 -8.294 1.00 91.25 214 HIS A N 1
ATOM 1604 C CA . HIS A 1 214 ? 17.531 4.004 -8.484 1.00 91.25 214 HIS A CA 1
ATOM 1605 C C . HIS A 1 214 ? 17.387 3.071 -9.682 1.00 91.25 214 HIS A C 1
ATOM 1607 O O . HIS A 1 214 ? 16.466 2.258 -9.719 1.00 91.25 214 HIS A O 1
ATOM 1613 N N . SER A 1 215 ? 18.315 3.144 -10.631 1.00 90.12 215 SER A N 1
ATOM 1614 C CA . SER A 1 215 ? 18.456 2.098 -11.646 1.00 90.12 215 SER A CA 1
ATOM 1615 C C . SER A 1 215 ? 19.246 0.936 -11.050 1.00 90.12 215 SER A C 1
ATOM 1617 O O . SER A 1 215 ? 20.292 1.148 -10.426 1.00 90.12 215 SER A O 1
ATOM 1619 N N . ILE A 1 216 ? 18.744 -0.287 -11.221 1.00 84.19 216 ILE A N 1
ATOM 1620 C CA . ILE A 1 216 ? 19.482 -1.507 -10.887 1.00 84.19 216 ILE A CA 1
ATOM 1621 C C . ILE A 1 216 ? 19.726 -2.272 -12.179 1.00 84.19 216 ILE A C 1
ATOM 1623 O O . ILE A 1 216 ? 18.799 -2.837 -12.754 1.00 84.19 216 ILE A O 1
ATOM 1627 N N . ALA A 1 217 ? 20.990 -2.301 -12.591 1.00 86.94 217 ALA A N 1
ATOM 1628 C CA . ALA A 1 217 ? 21.453 -3.110 -13.707 1.00 86.94 217 ALA A CA 1
ATOM 1629 C C . ALA A 1 217 ? 21.806 -4.528 -13.235 1.00 86.94 217 ALA A C 1
ATOM 1631 O O . ALA A 1 217 ? 22.347 -4.709 -12.135 1.00 86.94 217 ALA A O 1
ATOM 1632 N N . LEU A 1 218 ? 21.519 -5.519 -14.077 1.00 91.94 218 LEU A N 1
ATOM 1633 C CA . LEU A 1 218 ? 22.039 -6.877 -13.913 1.00 91.94 218 LEU A CA 1
ATOM 1634 C C . LEU A 1 218 ? 23.400 -6.986 -14.616 1.00 91.94 218 LEU A C 1
ATOM 1636 O O . LEU A 1 218 ? 23.964 -5.996 -15.092 1.00 91.94 218 LEU A O 1
ATOM 1640 N N . SER A 1 219 ? 23.992 -8.179 -14.650 1.00 94.81 219 SER A N 1
ATOM 1641 C CA . SER A 1 219 ? 25.156 -8.377 -15.514 1.00 94.81 219 SER A CA 1
ATOM 1642 C C . SER A 1 219 ? 24.758 -8.259 -16.991 1.00 94.81 219 SER A C 1
ATOM 1644 O O . SER A 1 219 ? 23.632 -8.571 -17.364 1.00 94.81 219 SER A O 1
ATOM 1646 N N . ALA A 1 220 ? 25.692 -7.854 -17.856 1.00 92.25 220 ALA A N 1
ATOM 1647 C CA . ALA A 1 220 ? 25.413 -7.716 -19.289 1.00 92.25 220 ALA A CA 1
ATOM 1648 C C . ALA A 1 220 ? 24.957 -9.034 -19.953 1.00 92.25 220 ALA A C 1
ATOM 1650 O O . ALA A 1 220 ? 24.211 -8.999 -20.923 1.00 92.25 220 ALA A O 1
ATOM 1651 N N . GLU A 1 221 ? 25.404 -10.184 -19.433 1.00 94.00 221 GLU A N 1
ATOM 1652 C CA . GLU A 1 221 ? 24.951 -11.508 -19.883 1.00 94.00 221 GLU A CA 1
ATOM 1653 C C . GLU A 1 221 ? 23.485 -11.743 -19.498 1.00 94.00 221 GLU A C 1
ATOM 1655 O O . GLU A 1 221 ? 22.677 -12.090 -20.352 1.00 94.00 221 GLU A O 1
ATOM 1660 N N . GLU A 1 222 ? 23.114 -11.462 -18.245 1.00 95.62 222 GLU A N 1
ATOM 1661 C CA . GLU A 1 222 ? 21.729 -11.589 -17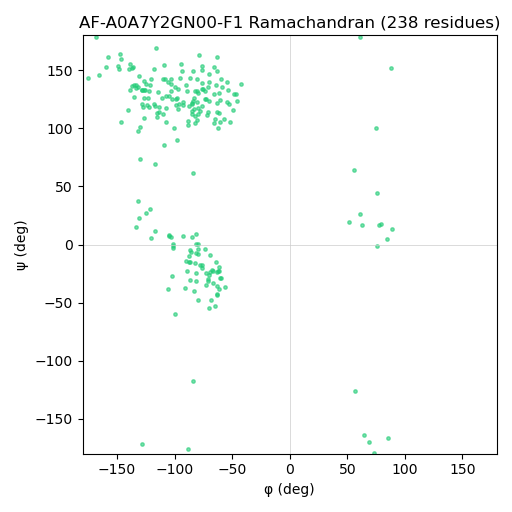.782 1.00 95.62 222 GLU A CA 1
ATOM 1662 C C . GLU A 1 222 ? 20.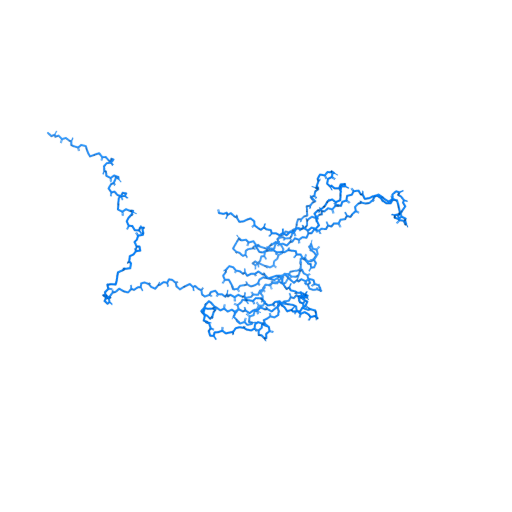780 -10.626 -18.514 1.00 95.62 222 GLU A C 1
ATOM 1664 O O . GLU A 1 222 ? 19.681 -11.017 -18.905 1.00 95.62 222 GLU A O 1
ATOM 1669 N N . GLU A 1 223 ? 21.193 -9.375 -18.727 1.00 94.06 223 GLU A N 1
ATOM 1670 C CA . GLU A 1 223 ? 20.378 -8.390 -19.448 1.00 94.06 223 GLU A CA 1
ATOM 1671 C C . GLU A 1 223 ? 20.129 -8.819 -20.900 1.00 94.06 223 GLU A C 1
ATOM 1673 O O . GLU A 1 223 ? 18.986 -8.744 -21.357 1.00 94.06 223 GLU A O 1
ATOM 1678 N N . ALA A 1 224 ? 21.163 -9.324 -21.587 1.00 90.12 224 ALA A N 1
ATOM 1679 C CA . ALA A 1 224 ? 21.068 -9.832 -22.957 1.00 90.12 224 ALA A CA 1
ATOM 1680 C C . ALA A 1 224 ? 20.211 -11.107 -23.060 1.00 90.12 224 ALA A C 1
ATOM 1682 O O . ALA A 1 224 ? 19.493 -11.289 -24.043 1.00 90.12 224 ALA A O 1
ATOM 1683 N N . ASP A 1 225 ? 20.227 -11.956 -22.030 1.00 94.06 225 ASP A N 1
ATOM 1684 C CA . ASP A 1 225 ? 19.359 -13.136 -21.916 1.00 94.06 225 ASP A CA 1
ATOM 1685 C C . ASP A 1 225 ? 17.894 -12.780 -21.583 1.00 94.06 225 ASP A C 1
ATOM 1687 O O . ASP A 1 225 ? 17.026 -13.657 -21.538 1.00 94.06 225 ASP A O 1
ATOM 1691 N N . GLY A 1 226 ? 17.594 -11.496 -21.361 1.00 93.94 226 GLY A N 1
ATOM 1692 C CA . GLY A 1 226 ? 16.242 -11.011 -21.094 1.00 93.94 226 GLY A CA 1
ATOM 1693 C C . GLY A 1 226 ? 15.845 -11.018 -19.621 1.00 93.94 226 GLY A C 1
ATOM 1694 O O . GLY A 1 226 ? 14.662 -10.860 -19.314 1.00 93.94 226 GLY A O 1
ATOM 1695 N N . TYR A 1 227 ? 16.787 -11.192 -18.692 1.00 96.19 227 TYR A N 1
ATOM 1696 C CA . TYR A 1 227 ? 16.501 -11.044 -17.269 1.00 96.19 227 TYR A CA 1
ATOM 1697 C C . TYR A 1 227 ? 16.402 -9.567 -16.891 1.00 96.19 227 TYR A C 1
ATOM 1699 O O . TYR A 1 227 ? 17.199 -8.735 -17.317 1.00 96.19 227 TYR A O 1
ATOM 1707 N N . TYR A 1 228 ? 15.424 -9.247 -16.047 1.00 94.62 228 TYR A N 1
ATOM 1708 C CA . TYR A 1 228 ? 15.259 -7.919 -15.469 1.00 94.62 228 TYR A CA 1
ATOM 1709 C C . TYR A 1 228 ? 14.439 -7.988 -14.181 1.00 94.62 228 TYR A C 1
ATOM 1711 O O . TYR A 1 228 ? 13.703 -8.946 -13.921 1.00 94.62 228 TYR A O 1
ATOM 1719 N N . ILE A 1 229 ? 14.543 -6.945 -13.360 1.00 93.56 229 ILE A N 1
ATOM 1720 C CA . ILE A 1 229 ? 13.708 -6.795 -12.170 1.00 93.56 229 ILE A CA 1
ATOM 1721 C C . ILE A 1 229 ? 12.374 -6.210 -12.623 1.00 93.56 229 ILE A C 1
ATOM 1723 O O . ILE A 1 229 ? 12.279 -5.029 -12.933 1.00 93.56 229 ILE A O 1
ATOM 1727 N N . SER A 1 230 ? 11.331 -7.035 -12.674 1.00 91.81 230 SER A N 1
ATOM 1728 C CA . SER A 1 230 ? 9.985 -6.589 -13.065 1.00 91.81 230 SER A CA 1
ATOM 1729 C C . SER A 1 230 ? 9.162 -6.056 -11.888 1.00 91.81 230 SER A C 1
ATOM 1731 O O . SER A 1 230 ? 8.075 -5.507 -12.056 1.00 91.81 230 SER A O 1
ATOM 1733 N N . ARG A 1 231 ? 9.614 -6.334 -10.662 1.00 90.56 231 ARG A N 1
ATOM 1734 C CA . ARG A 1 231 ? 8.920 -5.983 -9.426 1.00 90.56 231 ARG A CA 1
ATOM 1735 C C . ARG A 1 231 ? 9.858 -6.117 -8.239 1.00 90.56 231 ARG A C 1
ATOM 1737 O O . ARG A 1 231 ? 10.623 -7.072 -8.153 1.00 90.56 231 ARG A O 1
ATOM 1744 N N . ILE A 1 232 ? 9.665 -5.238 -7.265 1.00 88.62 232 ILE A N 1
ATOM 1745 C CA . ILE A 1 232 ? 10.147 -5.433 -5.904 1.00 88.62 232 ILE A CA 1
ATOM 1746 C C . ILE A 1 232 ? 8.974 -5.483 -4.930 1.00 88.62 232 ILE A C 1
ATOM 1748 O O . ILE A 1 232 ? 7.904 -4.916 -5.169 1.00 88.62 232 ILE A O 1
ATOM 1752 N N . ASP A 1 233 ? 9.175 -6.211 -3.844 1.00 85.38 233 ASP A N 1
ATOM 1753 C CA . ASP A 1 233 ? 8.373 -6.092 -2.633 1.00 85.38 233 ASP A CA 1
ATOM 1754 C C . ASP A 1 233 ? 9.288 -5.604 -1.508 1.00 85.38 233 ASP A C 1
ATOM 1756 O O . ASP A 1 233 ? 10.508 -5.577 -1.683 1.00 85.38 233 ASP A O 1
ATOM 1760 N N . MET A 1 234 ? 8.729 -5.209 -0.367 1.00 76.31 234 MET A N 1
ATOM 1761 C CA . MET A 1 234 ? 9.527 -4.669 0.739 1.00 76.31 234 MET A CA 1
ATOM 1762 C C . MET A 1 234 ? 9.607 -5.637 1.923 1.00 76.31 234 MET A C 1
ATOM 1764 O O . MET A 1 234 ? 8.829 -5.506 2.869 1.00 76.31 234 MET A O 1
ATOM 1768 N N . PRO A 1 235 ? 10.553 -6.594 1.939 1.00 64.31 235 PRO A N 1
ATOM 1769 C CA . PRO A 1 235 ? 10.930 -7.235 3.186 1.00 64.31 235 PRO A CA 1
ATOM 1770 C C . PRO A 1 235 ? 11.714 -6.220 4.030 1.00 64.31 235 PRO A C 1
ATOM 1772 O O . PRO A 1 235 ? 12.807 -5.796 3.659 1.00 64.31 235 PRO A O 1
ATOM 1775 N N . VAL A 1 236 ? 11.154 -5.802 5.164 1.00 64.69 236 VAL A N 1
ATOM 1776 C CA . VAL A 1 236 ? 11.870 -4.944 6.116 1.00 64.69 236 VAL A CA 1
ATOM 1777 C C . VAL A 1 236 ? 12.791 -5.830 6.954 1.00 64.69 236 VAL A C 1
ATOM 1779 O O . VAL A 1 236 ? 12.328 -6.768 7.602 1.00 64.69 236 VAL A O 1
ATOM 1782 N N . LEU A 1 237 ? 14.095 -5.549 6.945 1.00 55.34 237 LEU A N 1
ATOM 1783 C CA . LEU A 1 237 ? 15.036 -6.153 7.887 1.00 55.34 237 LEU A CA 1
ATOM 1784 C C . LEU A 1 237 ? 14.900 -5.429 9.229 1.00 55.34 237 LEU A C 1
ATOM 1786 O O . LEU A 1 237 ? 15.204 -4.243 9.322 1.00 55.34 237 LEU A O 1
ATOM 1790 N N . ASN A 1 238 ? 14.441 -6.137 10.258 1.00 58.56 238 ASN A N 1
ATOM 1791 C CA . ASN A 1 238 ? 14.558 -5.664 11.635 1.00 58.56 238 ASN A CA 1
ATOM 1792 C C . ASN A 1 238 ? 15.948 -6.038 12.181 1.00 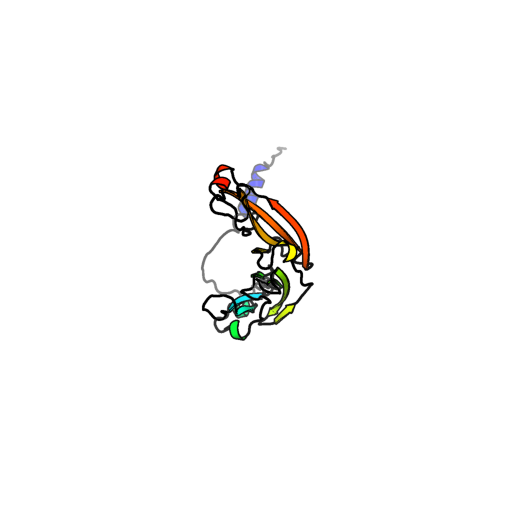58.56 238 ASN A C 1
ATOM 1794 O O . ASN A 1 238 ? 16.507 -7.068 11.794 1.00 58.56 238 ASN A O 1
ATOM 1798 N N . ALA A 1 239 ? 16.498 -5.228 13.086 1.00 60.72 239 ALA A N 1
ATOM 1799 C CA . ALA A 1 239 ? 17.572 -5.696 13.951 1.00 60.72 239 ALA A CA 1
ATOM 1800 C C . ALA A 1 239 ? 17.010 -6.838 14.819 1.00 60.72 239 ALA A C 1
ATOM 1802 O O . ALA A 1 239 ? 15.993 -6.660 15.487 1.00 60.72 239 ALA A O 1
ATOM 1803 N N . ALA A 1 240 ? 17.624 -8.020 14.730 1.00 49.81 240 ALA A N 1
ATOM 1804 C CA . ALA A 1 240 ? 17.258 -9.187 15.533 1.00 49.81 240 ALA A CA 1
ATOM 1805 C C . ALA A 1 240 ? 17.745 -9.058 16.982 1.00 49.81 240 ALA A C 1
ATOM 1807 O O . ALA A 1 240 ? 18.844 -8.485 17.181 1.00 49.81 240 ALA A O 1
#

Secondary structure (DSSP, 8-state):
-------THHHHHHHHTTTTSSS-----------TT----PPP-----EEEEEEEPP-SSTT--TT-EEEEEEEHHHHH-TT----HHHH-EEES-SSS-EEEE-TTSSEEEEE--SSTTTTEEEEEEE-SBT-EEEEEEEEE-HHHH-SS-EEEE-TTTS-EEEEEEEEEEEEEE-TT-TT-TTS-EEEEEEEEEEEEEEETTTTEEEEEEEEE----HHHHHTT--------------

pLDDT: mean 83.94, std 19.18, range [32.72, 98.38]

Nearest PDB structures (foldseek):
  5mri-assembly1_A  TM=3.095E-01  e=2.738E-01  Homo sapiens
  6n4v-assembly1_Af  TM=4.377E-01  e=1.600E+00  Pseudomonas phage PP7
  7yl6-assembly1_A  TM=6.126E-01  e=5.191E+00  Lactococcus lactis subsp. lactis
  6yfp-assembly1_AA  TM=2.394E-01  e=5.777E+00  Leviviridae sp.